Protein AF-A0A426XH61-F1 (afdb_monomer_lite)

Radius of gyration: 55.6 Å; chains: 1; bounding box: 122×70×150 Å

Secondary structure (DSSP, 8-state):
-HHHHHHHHHHHHHHHHHHHHHHHHHHHHHHHHHHHHHHHHHHHHHHHHHHHHHHHHHHHHHHHHHHHHHHHHHHHHHHHHHHHHHHHHHHHHHHHHHHHHTSHHHHHHHHHHHHHHHHHHHHHHHHHHHHH-TTPPPPP-TT-S---S-S-----------------PPP--------PPPP-----------------

Structure (mmCIF, N/CA/C/O backbone):
data_AF-A0A426XH61-F1
#
_entry.id   AF-A0A426XH61-F1
#
loop_
_atom_site.group_PDB
_atom_site.id
_atom_site.type_symbol
_atom_site.label_atom_id
_atom_site.label_alt_id
_atom_site.label_comp_id
_atom_site.label_asym_id
_atom_site.label_entity_id
_atom_site.label_seq_id
_atom_site.pdbx_PDB_ins_code
_atom_site.Cartn_x
_atom_site.Cartn_y
_atom_site.Cartn_z
_atom_site.occupancy
_atom_site.B_iso_or_equiv
_atom_site.auth_seq_id
_atom_site.auth_comp_id
_atom_site.auth_asym_id
_atom_site.auth_atom_id
_atom_site.pdbx_PDB_model_num
ATOM 1 N N . MET A 1 1 ? 52.105 7.723 -87.504 1.00 66.00 1 MET A N 1
ATOM 2 C CA . MET A 1 1 ? 52.045 8.587 -86.305 1.00 66.00 1 MET A CA 1
ATOM 3 C C . MET A 1 1 ? 50.663 8.602 -85.639 1.00 66.00 1 MET A C 1
ATOM 5 O O . MET A 1 1 ? 50.614 8.357 -84.447 1.00 66.00 1 MET A O 1
ATOM 9 N N . ALA A 1 2 ? 49.542 8.708 -86.371 1.00 76.88 2 ALA A N 1
ATOM 10 C CA . ALA A 1 2 ? 48.184 8.812 -85.792 1.00 76.88 2 ALA A CA 1
ATOM 11 C C . ALA A 1 2 ? 47.703 7.678 -84.841 1.00 76.88 2 ALA A C 1
ATOM 13 O O . ALA A 1 2 ? 46.873 7.922 -83.967 1.00 76.88 2 ALA A O 1
ATOM 14 N N . LEU A 1 3 ? 48.190 6.436 -84.983 1.00 84.94 3 LEU A N 1
ATOM 15 C CA . LEU A 1 3 ? 47.805 5.321 -84.096 1.00 84.94 3 LEU A CA 1
ATOM 16 C C . LEU A 1 3 ? 48.394 5.471 -82.681 1.00 84.94 3 LEU A C 1
ATOM 18 O O . LEU A 1 3 ? 47.732 5.138 -81.701 1.00 84.94 3 LEU A O 1
ATOM 22 N N . ILE A 1 4 ? 49.618 5.997 -82.582 1.00 83.19 4 ILE A N 1
ATOM 23 C CA . ILE A 1 4 ? 50.353 6.153 -81.318 1.00 83.19 4 ILE A CA 1
ATOM 24 C C . ILE A 1 4 ? 49.696 7.239 -80.459 1.00 83.19 4 ILE A C 1
ATOM 26 O O . ILE A 1 4 ? 49.462 7.013 -79.275 1.00 83.19 4 ILE A O 1
ATOM 30 N N . ASP A 1 5 ? 49.294 8.361 -81.063 1.00 85.62 5 ASP A N 1
ATOM 31 C CA . ASP A 1 5 ? 48.600 9.448 -80.359 1.00 85.62 5 ASP A CA 1
ATOM 32 C C . ASP A 1 5 ? 47.239 9.002 -79.802 1.00 85.62 5 ASP A C 1
ATOM 34 O O . ASP A 1 5 ? 46.871 9.354 -78.681 1.00 85.62 5 ASP A O 1
ATOM 38 N N . ARG A 1 6 ? 46.506 8.157 -80.544 1.00 84.81 6 ARG A N 1
ATOM 39 C CA . ARG A 1 6 ? 45.232 7.575 -80.092 1.00 84.81 6 ARG A CA 1
ATOM 40 C C . ARG A 1 6 ? 45.425 6.630 -78.906 1.00 84.81 6 ARG A C 1
ATOM 42 O O . ARG A 1 6 ? 44.648 6.689 -77.955 1.00 84.81 6 ARG A O 1
ATOM 49 N N . VAL A 1 7 ? 46.453 5.781 -78.946 1.00 90.25 7 VAL A N 1
ATOM 50 C CA . VAL A 1 7 ? 46.804 4.896 -77.823 1.00 90.25 7 VAL A CA 1
ATOM 51 C C . VAL A 1 7 ? 47.215 5.723 -76.605 1.00 90.25 7 VAL A C 1
ATOM 53 O O . VAL A 1 7 ? 46.715 5.480 -75.510 1.00 90.25 7 VAL A O 1
ATOM 56 N N . HIS A 1 8 ? 48.045 6.752 -76.791 1.00 90.12 8 HIS A N 1
ATOM 57 C CA . HIS A 1 8 ? 48.466 7.637 -75.706 1.00 90.12 8 HIS A CA 1
ATOM 58 C C . HIS A 1 8 ? 47.281 8.407 -75.093 1.00 90.12 8 HIS A C 1
ATOM 60 O O . HIS A 1 8 ? 47.183 8.532 -73.873 1.00 90.12 8 HIS A O 1
ATOM 66 N N . GLY A 1 9 ? 46.327 8.857 -75.914 1.00 91.81 9 GLY A N 1
ATOM 67 C CA . GLY A 1 9 ? 45.081 9.472 -75.452 1.00 91.81 9 GLY A CA 1
ATOM 68 C C . GLY A 1 9 ? 44.222 8.531 -74.601 1.00 91.81 9 GLY A C 1
ATOM 69 O O . GLY A 1 9 ? 43.752 8.929 -73.537 1.00 91.81 9 GLY A O 1
ATOM 70 N N . ILE A 1 10 ? 44.071 7.269 -75.018 1.00 93.00 10 ILE A N 1
ATOM 71 C CA . ILE A 1 10 ? 43.338 6.246 -74.254 1.00 93.00 10 ILE A CA 1
ATOM 72 C C . ILE A 1 10 ? 44.028 5.968 -72.914 1.00 93.00 10 ILE A C 1
ATOM 74 O O . ILE A 1 10 ? 43.360 5.960 -71.886 1.00 93.00 10 ILE A O 1
ATOM 78 N N . VAL A 1 11 ? 45.356 5.817 -72.896 1.00 92.81 11 VAL A N 1
ATOM 79 C CA . VAL A 1 11 ? 46.125 5.596 -71.656 1.00 92.81 11 VAL A CA 1
ATOM 80 C C . VAL A 1 11 ? 45.945 6.756 -70.670 1.00 92.81 11 VAL A C 1
ATOM 82 O O . VAL A 1 11 ? 45.766 6.520 -69.477 1.00 92.81 11 VAL A O 1
ATOM 85 N N . ARG A 1 12 ? 45.906 8.010 -71.147 1.00 93.94 12 ARG A N 1
ATOM 86 C CA . ARG A 1 12 ? 45.622 9.178 -70.291 1.00 93.94 12 ARG A CA 1
ATOM 87 C C . ARG A 1 12 ? 44.214 9.147 -69.699 1.00 93.94 12 ARG A C 1
ATOM 89 O O . ARG A 1 12 ? 44.042 9.511 -68.539 1.00 93.94 12 ARG A O 1
ATOM 96 N N . ILE A 1 13 ? 43.219 8.725 -70.478 1.00 94.31 13 ILE A N 1
ATOM 97 C CA . ILE A 1 13 ? 41.833 8.594 -70.007 1.00 94.31 13 ILE A CA 1
ATOM 98 C C . ILE A 1 13 ? 41.731 7.479 -68.963 1.00 94.31 13 ILE A C 1
ATOM 100 O O . ILE A 1 13 ? 41.141 7.706 -67.911 1.00 94.31 13 ILE A O 1
ATOM 104 N N . ILE A 1 14 ? 42.349 6.322 -69.216 1.00 94.50 14 ILE A N 1
ATOM 105 C CA . ILE A 1 14 ? 42.378 5.190 -68.280 1.00 94.50 14 ILE A CA 1
ATOM 106 C C . ILE A 1 14 ? 43.015 5.619 -66.956 1.00 94.50 14 ILE A C 1
ATOM 108 O O . ILE A 1 14 ? 42.373 5.502 -65.919 1.00 94.50 14 ILE A O 1
ATOM 112 N N . GLY A 1 15 ? 44.198 6.240 -66.987 1.00 94.75 15 GLY A N 1
ATOM 113 C CA . GLY A 1 15 ? 44.846 6.726 -65.764 1.00 94.75 15 GLY A CA 1
ATOM 114 C C . GLY A 1 15 ? 44.015 7.778 -65.016 1.00 94.75 15 GLY A C 1
ATOM 115 O O . GLY A 1 15 ? 43.952 7.774 -63.789 1.00 94.75 15 GLY A O 1
ATOM 116 N N . ALA A 1 16 ? 43.314 8.662 -65.735 1.00 94.12 16 ALA A N 1
ATOM 117 C CA . ALA A 1 16 ? 42.399 9.621 -65.115 1.00 94.12 16 ALA A CA 1
ATOM 118 C C . ALA A 1 16 ? 41.171 8.947 -64.474 1.00 94.12 16 ALA A C 1
ATOM 120 O O . ALA A 1 16 ? 40.655 9.449 -63.474 1.00 94.12 16 ALA A O 1
ATOM 121 N N . MET A 1 17 ? 40.691 7.835 -65.037 1.00 96.00 17 MET A N 1
ATOM 122 C CA . MET A 1 17 ? 39.601 7.038 -64.472 1.00 96.00 17 MET A CA 1
ATOM 123 C C . MET A 1 17 ? 40.055 6.229 -63.255 1.00 96.00 17 MET A C 1
ATOM 125 O O . MET A 1 17 ? 39.339 6.225 -62.256 1.00 96.00 17 MET A O 1
ATOM 129 N N . ASP A 1 18 ? 41.243 5.626 -63.297 1.00 95.06 18 ASP A N 1
ATOM 130 C CA . ASP A 1 18 ? 41.812 4.867 -62.177 1.00 95.06 18 ASP A CA 1
ATOM 131 C C . ASP A 1 18 ? 42.010 5.762 -60.948 1.00 95.06 18 ASP A C 1
ATOM 133 O O . ASP A 1 18 ? 41.530 5.439 -59.862 1.00 95.06 18 ASP A O 1
ATOM 137 N N . ASN A 1 19 ? 42.564 6.966 -61.135 1.00 94.75 19 ASN A N 1
ATOM 138 C CA . ASN A 1 19 ? 42.712 7.951 -60.059 1.00 94.75 19 ASN A CA 1
ATOM 139 C C . ASN A 1 19 ? 41.365 8.343 -59.420 1.00 94.75 19 ASN A C 1
ATOM 141 O O . ASN A 1 19 ? 41.274 8.524 -58.205 1.00 94.75 19 ASN A O 1
ATOM 145 N N . LYS A 1 20 ? 40.298 8.472 -60.224 1.00 96.38 20 LYS A N 1
ATOM 146 C CA . LYS A 1 20 ? 38.943 8.746 -59.711 1.00 96.38 20 LYS A CA 1
ATOM 147 C C . LYS A 1 20 ? 38.371 7.548 -58.959 1.00 96.38 20 LYS A C 1
ATOM 149 O O . LYS A 1 20 ? 37.740 7.732 -57.922 1.00 96.38 20 LYS A O 1
ATOM 154 N N . ALA A 1 21 ? 38.586 6.336 -59.468 1.00 95.69 21 ALA A N 1
ATOM 155 C CA . ALA A 1 21 ? 38.132 5.111 -58.823 1.00 95.69 21 ALA A CA 1
ATOM 156 C C . ALA A 1 21 ? 38.812 4.909 -57.459 1.00 95.69 21 ALA A C 1
ATOM 158 O O . ALA A 1 21 ? 38.150 4.516 -56.498 1.00 95.69 21 ALA A O 1
ATOM 159 N N . ASP A 1 22 ? 40.097 5.242 -57.348 1.00 96.44 22 ASP A N 1
ATOM 160 C CA . ASP A 1 22 ? 40.829 5.200 -56.081 1.00 96.44 22 ASP A CA 1
ATOM 161 C C . ASP A 1 22 ? 40.373 6.291 -55.106 1.00 96.44 22 ASP A C 1
ATOM 163 O O . ASP A 1 22 ? 40.209 6.018 -53.915 1.00 96.44 22 ASP A O 1
ATOM 167 N N . GLY A 1 23 ? 40.060 7.491 -55.608 1.00 96.81 23 GLY A N 1
ATOM 168 C CA . GLY A 1 23 ? 39.430 8.552 -54.818 1.00 96.81 23 GLY A CA 1
ATOM 169 C C . GLY A 1 23 ? 38.090 8.122 -54.208 1.00 96.81 23 GLY A C 1
ATOM 170 O O . GLY A 1 23 ? 37.906 8.221 -52.997 1.00 96.81 23 GLY A O 1
ATOM 171 N N . LEU A 1 24 ? 37.191 7.556 -55.022 1.00 96.81 24 LEU A N 1
ATOM 172 C CA . LEU A 1 24 ? 35.892 7.050 -54.559 1.00 96.81 24 LEU A CA 1
ATOM 173 C C . LEU A 1 24 ? 36.040 5.905 -53.551 1.00 96.81 24 LEU A C 1
ATOM 175 O O . LEU A 1 24 ? 35.309 5.847 -52.566 1.00 96.81 24 LEU A O 1
ATOM 179 N N . ARG A 1 25 ? 36.999 4.993 -53.760 1.00 96.31 25 ARG A N 1
ATOM 180 C CA . ARG A 1 25 ? 37.288 3.916 -52.798 1.00 96.31 25 ARG A CA 1
ATOM 181 C C . ARG A 1 25 ? 37.705 4.468 -51.437 1.00 96.31 25 ARG A C 1
ATOM 183 O O . ARG A 1 25 ? 37.250 3.947 -50.418 1.00 96.31 25 ARG A O 1
ATOM 190 N N . LYS A 1 26 ? 38.533 5.516 -51.418 1.00 96.44 26 LYS A N 1
ATOM 191 C CA . LYS A 1 26 ? 38.960 6.178 -50.181 1.00 96.44 26 LYS A CA 1
ATOM 192 C C . LYS A 1 26 ? 37.786 6.856 -49.469 1.00 96.44 26 LYS A C 1
ATOM 194 O O . LYS A 1 26 ? 37.613 6.647 -48.273 1.00 96.44 26 LYS A O 1
ATOM 199 N N . GLU A 1 27 ? 36.946 7.582 -50.203 1.00 95.62 27 GLU A N 1
ATOM 200 C CA . GLU A 1 27 ? 35.762 8.253 -49.650 1.00 95.62 27 GLU A CA 1
ATOM 201 C C . GLU A 1 27 ? 34.746 7.248 -49.082 1.00 95.62 27 GLU A C 1
ATOM 203 O O . GLU A 1 27 ? 34.243 7.425 -47.976 1.00 95.62 27 GLU A O 1
ATOM 208 N N . ILE A 1 28 ? 34.515 6.123 -49.769 1.00 94.75 28 ILE A N 1
ATOM 209 C CA . ILE A 1 28 ? 33.664 5.034 -49.263 1.00 94.75 28 ILE A CA 1
ATOM 210 C C . ILE A 1 28 ? 34.219 4.454 -47.953 1.00 94.75 28 ILE A C 1
ATOM 212 O O . ILE A 1 28 ? 33.446 4.159 -47.040 1.00 94.75 28 ILE A O 1
ATOM 216 N N . GLN A 1 29 ? 35.538 4.268 -47.839 1.00 95.25 29 GLN A N 1
ATOM 217 C CA . GLN A 1 29 ? 36.158 3.770 -46.606 1.00 95.25 29 GLN A CA 1
ATOM 218 C C . GLN A 1 29 ? 36.037 4.774 -45.455 1.00 95.25 29 GLN A C 1
ATOM 220 O O . GLN A 1 29 ? 35.715 4.372 -44.337 1.00 95.25 29 GLN A O 1
ATOM 225 N N . GLU A 1 30 ? 36.246 6.060 -45.730 1.00 93.38 30 GLU A N 1
ATOM 226 C CA . GLU A 1 30 ? 36.116 7.134 -44.744 1.00 93.38 30 GLU A CA 1
ATOM 227 C C . GLU A 1 30 ? 34.672 7.274 -44.250 1.00 93.38 30 GLU A C 1
ATOM 229 O O . GLU A 1 30 ? 34.429 7.265 -43.042 1.00 93.38 30 GLU A O 1
ATOM 234 N N . LEU A 1 31 ? 33.695 7.279 -45.163 1.00 93.25 31 LEU A N 1
ATOM 235 C CA . LEU A 1 31 ? 32.273 7.279 -44.818 1.00 93.25 31 LEU A CA 1
ATOM 236 C C . LEU A 1 31 ? 31.889 6.034 -44.013 1.00 93.25 31 LEU A C 1
ATOM 238 O O . LEU A 1 31 ? 31.170 6.140 -43.022 1.00 93.25 31 LEU A O 1
ATOM 242 N N . LYS A 1 32 ? 32.395 4.851 -44.382 1.00 91.75 32 LYS A N 1
ATOM 243 C CA . LYS A 1 32 ? 32.138 3.606 -43.643 1.00 91.75 32 LYS A CA 1
ATOM 244 C C . LYS A 1 32 ? 32.706 3.652 -42.222 1.00 91.75 32 LYS A C 1
ATOM 246 O O . LYS A 1 32 ? 32.034 3.203 -41.294 1.00 91.75 32 LYS A O 1
ATOM 251 N N . ALA A 1 33 ? 33.908 4.199 -42.043 1.00 93.00 33 ALA A N 1
ATOM 252 C CA . ALA A 1 33 ? 34.510 4.387 -40.725 1.00 93.00 33 ALA A CA 1
ATOM 253 C C . ALA A 1 33 ? 33.739 5.427 -39.891 1.00 93.00 33 ALA A C 1
ATOM 255 O O . ALA A 1 33 ? 33.437 5.172 -38.726 1.00 93.00 33 ALA A O 1
ATOM 256 N N . SER A 1 34 ? 33.349 6.552 -40.500 1.00 91.81 34 SER A N 1
ATOM 257 C CA . SER A 1 34 ? 32.570 7.618 -39.858 1.00 91.81 34 SER A CA 1
ATOM 258 C C . SER A 1 34 ? 31.188 7.137 -39.401 1.00 91.81 34 SER A C 1
ATOM 260 O O . SER A 1 34 ? 30.826 7.300 -38.236 1.00 91.81 34 SER A O 1
ATOM 262 N N . VAL A 1 35 ? 30.435 6.466 -40.281 1.00 92.00 35 VAL A N 1
ATOM 263 C CA . VAL A 1 35 ? 29.119 5.894 -39.954 1.00 92.00 35 VAL A CA 1
ATOM 264 C C . VAL A 1 35 ? 29.241 4.828 -38.866 1.00 92.00 35 VAL A C 1
ATOM 266 O O . VAL A 1 35 ? 28.428 4.811 -37.943 1.00 92.00 35 VAL A O 1
ATOM 269 N N . GLY A 1 36 ? 30.269 3.974 -38.934 1.00 89.50 36 GLY A N 1
ATOM 270 C CA . GLY A 1 36 ? 30.546 2.973 -37.902 1.00 89.50 36 GLY A CA 1
ATOM 271 C C . GLY A 1 36 ? 30.806 3.602 -36.532 1.00 89.50 36 GLY A C 1
ATOM 272 O O . GLY A 1 36 ? 30.171 3.216 -35.555 1.00 89.50 36 GLY A O 1
ATOM 273 N N . SER A 1 37 ? 31.675 4.614 -36.465 1.00 91.44 37 SER A N 1
ATOM 274 C CA . SER A 1 37 ?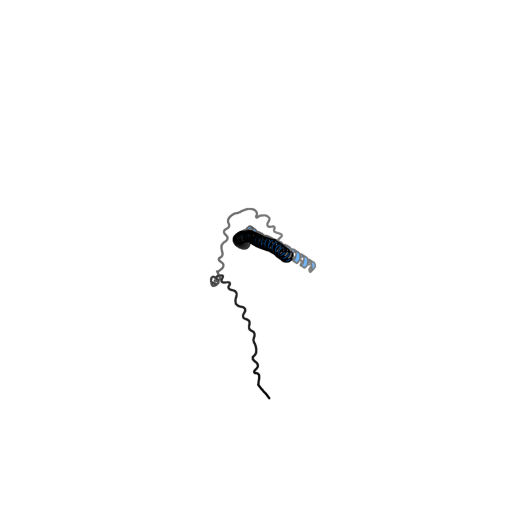 31.989 5.320 -35.216 1.00 91.44 37 SER A CA 1
ATOM 275 C C . SER A 1 37 ? 30.773 6.047 -34.634 1.00 91.44 37 SER A C 1
ATOM 277 O O . SER A 1 37 ? 30.548 5.990 -33.429 1.00 91.44 37 SER A O 1
ATOM 279 N N . ASN A 1 38 ? 29.961 6.693 -35.476 1.00 93.19 38 ASN A N 1
ATOM 280 C CA . ASN A 1 38 ? 28.755 7.395 -35.031 1.00 93.19 38 ASN A CA 1
ATOM 281 C C . ASN A 1 38 ? 27.690 6.426 -34.498 1.00 93.19 38 ASN A C 1
ATOM 283 O O . ASN A 1 38 ? 27.043 6.711 -33.491 1.00 93.19 38 ASN A O 1
ATOM 287 N N . ALA A 1 39 ? 27.517 5.270 -35.148 1.00 93.44 39 ALA A N 1
ATOM 288 C CA . ALA A 1 39 ? 26.588 4.242 -34.688 1.00 93.44 39 ALA A CA 1
ATOM 289 C C . ALA A 1 39 ? 27.016 3.644 -33.336 1.00 93.44 39 ALA A C 1
ATOM 291 O O . ALA A 1 39 ? 26.165 3.435 -32.472 1.00 93.44 39 ALA A O 1
ATOM 292 N N . VAL A 1 40 ? 28.320 3.414 -33.137 1.00 94.38 40 VAL A N 1
ATOM 293 C CA . VAL A 1 40 ? 28.871 2.928 -31.860 1.00 94.38 40 VAL A CA 1
ATOM 294 C C . VAL A 1 40 ? 28.689 3.967 -30.755 1.00 94.38 40 VAL A C 1
ATOM 296 O O . VAL A 1 40 ? 28.135 3.631 -29.714 1.00 94.38 40 VAL A O 1
ATOM 299 N N . ALA A 1 41 ? 29.036 5.234 -30.999 1.00 95.19 41 ALA A N 1
ATOM 300 C CA . ALA A 1 41 ? 28.871 6.299 -30.008 1.00 95.19 41 ALA A CA 1
ATOM 301 C C . ALA A 1 41 ? 27.401 6.482 -29.584 1.00 95.19 41 ALA A C 1
ATOM 303 O O . ALA A 1 41 ? 27.101 6.607 -28.398 1.00 95.19 41 ALA A O 1
ATOM 304 N N . ALA A 1 42 ? 26.461 6.430 -30.536 1.00 95.62 42 ALA A N 1
ATOM 305 C CA . ALA A 1 42 ? 25.032 6.502 -30.229 1.00 95.62 42 ALA A CA 1
ATOM 306 C C . ALA A 1 42 ? 24.543 5.287 -29.417 1.00 95.62 42 ALA A C 1
ATOM 308 O O . ALA A 1 42 ? 23.680 5.430 -28.549 1.00 95.62 42 ALA A O 1
ATOM 309 N N . ALA A 1 43 ? 25.079 4.093 -29.687 1.00 95.88 43 ALA A N 1
ATOM 310 C CA . ALA A 1 43 ? 24.757 2.889 -28.927 1.00 95.88 43 ALA A CA 1
ATOM 311 C C . ALA A 1 43 ? 25.327 2.940 -27.501 1.00 95.88 43 ALA A C 1
ATOM 313 O O . ALA A 1 43 ? 24.610 2.615 -26.558 1.00 95.88 43 ALA A O 1
ATOM 314 N N . GLU A 1 44 ? 26.569 3.395 -27.330 1.00 96.88 44 GLU A N 1
ATOM 315 C CA . GLU A 1 44 ? 27.207 3.579 -26.020 1.00 96.88 44 GLU A CA 1
ATOM 316 C C . GLU A 1 44 ? 26.482 4.627 -25.172 1.00 96.88 44 GLU A C 1
ATOM 318 O O . GLU A 1 44 ? 26.230 4.396 -23.986 1.00 96.88 44 GL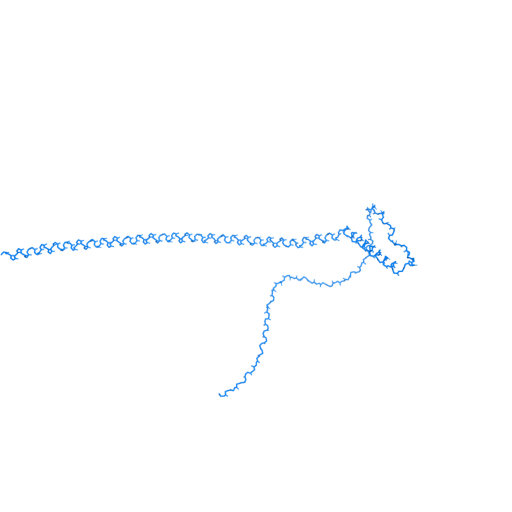U A O 1
ATOM 323 N N . GLN A 1 45 ? 26.073 5.745 -25.780 1.00 97.62 45 GLN A N 1
ATOM 324 C CA . GLN A 1 45 ? 25.274 6.757 -25.095 1.00 97.62 45 GLN A CA 1
ATOM 325 C C . GLN A 1 45 ? 23.946 6.165 -24.606 1.00 97.62 45 GLN A C 1
ATOM 327 O O . GLN A 1 45 ? 23.622 6.281 -23.426 1.00 97.62 45 GLN A O 1
ATOM 332 N N . ARG A 1 46 ? 23.205 5.466 -25.477 1.00 97.38 46 ARG A N 1
ATOM 333 C CA . ARG A 1 46 ? 21.936 4.826 -25.092 1.00 97.38 46 ARG A CA 1
ATOM 334 C C . ARG A 1 46 ? 22.115 3.745 -24.032 1.00 97.38 46 ARG A C 1
ATOM 336 O O . ARG A 1 46 ? 21.263 3.612 -23.160 1.00 97.38 46 ARG A O 1
ATOM 343 N N . ALA A 1 47 ? 23.201 2.975 -24.094 1.00 98.06 47 ALA A N 1
ATOM 344 C CA . ALA A 1 47 ? 23.524 1.987 -23.071 1.00 98.06 47 ALA A CA 1
ATOM 345 C C . ALA A 1 47 ? 23.791 2.658 -21.715 1.00 98.06 47 ALA A C 1
ATOM 347 O O . ALA A 1 47 ? 23.305 2.179 -20.695 1.00 98.06 47 ALA A O 1
ATOM 348 N N . SER A 1 48 ? 24.488 3.797 -21.713 1.00 97.75 48 SER A N 1
ATOM 349 C CA . SER A 1 48 ? 24.755 4.581 -20.502 1.00 97.75 48 SER A CA 1
ATOM 350 C C . SER A 1 48 ? 23.474 5.186 -19.916 1.00 97.75 48 SER A C 1
ATOM 352 O O . SER A 1 48 ? 23.248 5.106 -18.710 1.00 97.75 48 SER A O 1
ATOM 354 N N . GLU A 1 49 ? 22.597 5.735 -20.761 1.00 98.19 49 GLU A N 1
ATOM 355 C CA . GLU A 1 49 ? 21.284 6.256 -20.355 1.00 98.19 49 GLU A CA 1
ATOM 356 C C . GLU A 1 49 ? 20.396 5.146 -19.768 1.00 98.19 49 GLU A C 1
ATOM 358 O O . GLU A 1 49 ? 19.828 5.305 -18.687 1.00 98.19 49 GLU A O 1
ATOM 363 N N . ALA A 1 50 ? 20.322 3.991 -20.436 1.00 98.00 50 ALA A N 1
ATOM 364 C CA . ALA A 1 50 ? 19.584 2.831 -19.943 1.00 98.00 50 ALA A CA 1
ATOM 365 C C . ALA A 1 50 ? 20.143 2.314 -18.611 1.00 98.00 50 ALA A C 1
ATOM 367 O O . ALA A 1 50 ? 19.367 2.014 -17.704 1.00 98.00 50 ALA A O 1
ATOM 368 N N . GLN A 1 51 ? 21.468 2.250 -18.463 1.00 98.38 51 GLN A N 1
ATOM 369 C CA . GLN A 1 51 ? 22.102 1.828 -17.216 1.00 98.38 51 GLN A CA 1
ATOM 370 C C . GLN A 1 51 ? 21.770 2.790 -16.069 1.00 98.38 51 GLN A C 1
ATOM 372 O O . GLN A 1 51 ? 21.375 2.347 -14.993 1.00 98.38 51 GLN A O 1
ATOM 377 N N . SER A 1 52 ? 21.827 4.101 -16.322 1.00 98.25 52 SER A N 1
ATOM 378 C CA . SER A 1 52 ? 21.447 5.111 -15.331 1.00 98.25 52 SER A CA 1
ATOM 379 C C . SER A 1 52 ? 19.990 4.973 -14.883 1.00 98.25 52 SER A C 1
ATOM 381 O O . SER A 1 52 ? 19.697 5.175 -13.706 1.00 98.25 52 SER A O 1
ATOM 383 N N . LEU A 1 53 ? 19.069 4.640 -15.794 1.00 98.44 53 LEU A N 1
ATOM 384 C CA . LEU A 1 53 ? 17.663 4.410 -15.450 1.00 98.44 53 LEU A CA 1
ATOM 385 C C . LEU A 1 53 ? 17.479 3.148 -14.603 1.00 98.44 53 LEU A C 1
ATOM 387 O O . LEU A 1 53 ? 16.697 3.158 -13.654 1.00 98.44 53 LEU A O 1
ATOM 391 N N . VAL A 1 54 ? 18.201 2.071 -14.920 1.00 98.44 54 VAL A N 1
ATOM 392 C CA . VAL A 1 54 ? 18.175 0.833 -14.129 1.00 98.44 54 VAL A CA 1
ATOM 393 C C . VAL A 1 54 ? 18.657 1.094 -12.704 1.00 98.44 54 VAL A C 1
ATOM 395 O O . VAL A 1 54 ? 17.998 0.672 -11.754 1.00 98.44 54 VAL A O 1
ATOM 398 N N . ASP A 1 55 ? 19.762 1.821 -1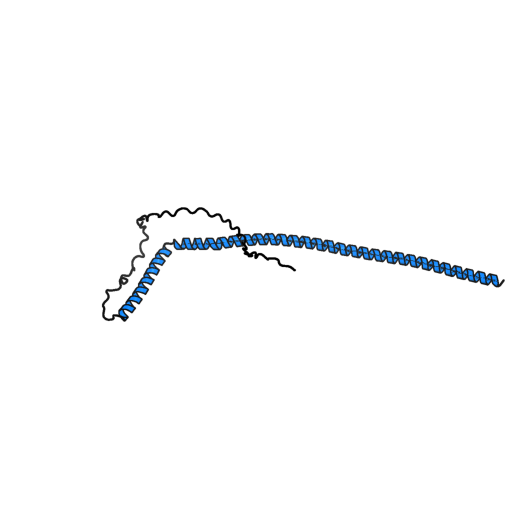2.548 1.00 98.12 55 ASP A N 1
ATOM 399 C CA . ASP A 1 55 ? 20.309 2.150 -11.232 1.00 98.12 55 ASP A CA 1
ATOM 400 C C . ASP A 1 55 ? 19.351 3.051 -10.438 1.00 98.12 55 ASP A C 1
ATOM 402 O O . ASP A 1 55 ? 19.117 2.808 -9.253 1.00 98.12 55 ASP A O 1
ATOM 406 N N . HIS A 1 56 ? 18.723 4.029 -11.100 1.00 98.25 56 HIS A N 1
ATOM 407 C CA . HIS A 1 56 ? 17.688 4.870 -10.496 1.00 98.25 56 HIS A CA 1
ATOM 408 C C . HIS A 1 56 ? 16.507 4.039 -9.973 1.00 98.25 56 HIS A C 1
ATOM 410 O O . HIS A 1 56 ? 16.164 4.120 -8.793 1.00 98.25 56 HIS A O 1
ATOM 416 N N . TYR A 1 57 ? 15.909 3.195 -10.821 1.00 98.00 57 TYR A N 1
ATOM 417 C CA . TYR A 1 57 ? 14.765 2.372 -10.417 1.00 98.00 57 TYR A CA 1
ATOM 418 C C . TYR A 1 57 ? 15.118 1.346 -9.344 1.00 98.00 57 TYR A C 1
ATOM 420 O O . TYR A 1 57 ? 14.281 1.023 -8.502 1.00 98.00 57 TYR A O 1
ATOM 428 N N . LYS A 1 58 ? 16.354 0.843 -9.333 1.00 98.38 58 LYS A N 1
ATOM 429 C CA . LYS A 1 58 ? 16.830 -0.042 -8.271 1.00 98.38 58 LYS A CA 1
ATOM 430 C C . LYS A 1 58 ? 16.814 0.661 -6.911 1.00 98.38 58 LYS A C 1
ATOM 432 O O . LYS A 1 58 ? 16.321 0.083 -5.945 1.00 98.38 58 LYS A O 1
ATOM 437 N N . ILE A 1 59 ? 17.301 1.901 -6.843 1.00 98.38 59 ILE A N 1
ATOM 438 C CA . ILE A 1 59 ? 17.284 2.703 -5.610 1.00 98.38 59 ILE A CA 1
ATOM 439 C C . ILE A 1 59 ? 15.842 2.964 -5.161 1.00 98.38 59 ILE A C 1
ATOM 441 O O . ILE A 1 59 ? 15.516 2.757 -3.993 1.00 98.38 59 ILE A O 1
ATOM 445 N N . GLU A 1 60 ? 14.967 3.353 -6.089 1.00 98.25 60 GLU A N 1
ATOM 446 C CA . GLU A 1 60 ? 13.554 3.625 -5.800 1.00 98.25 60 GLU A CA 1
ATOM 447 C C . GLU A 1 60 ? 12.824 2.376 -5.271 1.00 98.25 60 GLU A C 1
ATOM 449 O O . GLU A 1 60 ? 12.062 2.446 -4.306 1.00 98.25 60 GLU A O 1
ATOM 454 N N . MET A 1 61 ? 13.109 1.201 -5.841 1.00 98.06 61 MET A N 1
ATOM 455 C CA . MET A 1 61 ? 12.581 -0.082 -5.365 1.00 98.06 61 MET A CA 1
ATOM 456 C C . MET A 1 61 ? 13.065 -0.429 -3.951 1.00 98.06 61 MET A C 1
ATOM 458 O O . MET A 1 61 ? 12.272 -0.894 -3.126 1.00 98.06 61 MET A O 1
ATOM 462 N N . GLU A 1 62 ? 14.346 -0.206 -3.651 1.00 98.12 62 GLU A N 1
ATOM 463 C CA . GLU A 1 62 ? 14.898 -0.422 -2.309 1.00 98.12 62 GLU A CA 1
ATOM 464 C C . GLU A 1 62 ? 14.263 0.530 -1.283 1.00 98.12 62 GLU A C 1
ATOM 466 O O . GLU A 1 62 ? 13.911 0.104 -0.181 1.00 98.12 62 GLU A O 1
ATOM 471 N N . GLU A 1 63 ? 14.050 1.799 -1.637 1.00 98.25 63 GLU A N 1
ATOM 472 C CA . GLU A 1 63 ? 13.384 2.768 -0.764 1.00 98.25 63 GLU A CA 1
ATOM 473 C C . GLU A 1 63 ? 11.912 2.413 -0.523 1.00 98.25 63 GLU A C 1
ATOM 475 O O . GLU A 1 63 ? 11.471 2.371 0.627 1.00 98.25 63 GLU A O 1
ATOM 480 N N . ALA A 1 64 ? 11.166 2.076 -1.577 1.00 97.94 64 ALA A N 1
ATOM 481 C CA . ALA A 1 64 ? 9.779 1.635 -1.459 1.00 97.94 64 ALA A CA 1
ATOM 482 C C . ALA A 1 64 ? 9.649 0.380 -0.579 1.00 97.94 64 ALA A C 1
ATOM 484 O O . ALA A 1 64 ? 8.686 0.238 0.178 1.00 97.94 64 ALA A O 1
ATOM 485 N N . THR A 1 65 ? 10.633 -0.521 -0.638 1.00 98.25 65 THR A N 1
ATOM 486 C CA . THR A 1 65 ? 10.689 -1.708 0.227 1.00 98.25 65 THR A CA 1
ATOM 487 C C . THR A 1 65 ? 10.896 -1.315 1.689 1.00 98.25 65 THR A C 1
ATOM 489 O O . THR A 1 65 ? 10.118 -1.737 2.544 1.00 98.25 65 THR A O 1
ATOM 492 N N . ARG A 1 66 ? 11.851 -0.421 1.981 1.00 98.00 66 ARG A N 1
ATOM 493 C CA . ARG A 1 66 ? 12.063 0.107 3.343 1.00 98.00 66 ARG A CA 1
ATOM 494 C C . ARG A 1 66 ? 10.821 0.808 3.895 1.00 98.00 66 ARG A C 1
ATOM 496 O O . ARG A 1 66 ? 10.495 0.660 5.071 1.00 98.00 66 ARG A O 1
ATOM 503 N N . GLN A 1 67 ? 10.109 1.564 3.059 1.00 97.94 67 GLN A N 1
ATOM 504 C CA . GLN A 1 67 ? 8.864 2.220 3.461 1.00 97.94 67 GLN A CA 1
ATOM 505 C C . GLN A 1 67 ? 7.774 1.201 3.819 1.00 97.94 67 GLN A C 1
ATOM 507 O O . GLN A 1 67 ? 7.085 1.383 4.821 1.00 97.94 67 GLN A O 1
ATOM 512 N N . ARG A 1 68 ? 7.642 0.109 3.051 1.00 97.88 68 ARG A N 1
ATOM 513 C CA . ARG A 1 68 ? 6.702 -0.981 3.364 1.00 97.88 68 ARG A CA 1
ATOM 514 C C . ARG A 1 68 ? 7.024 -1.653 4.695 1.00 97.88 68 ARG A C 1
ATOM 516 O O . ARG A 1 68 ? 6.126 -1.782 5.516 1.00 97.88 68 ARG A O 1
ATOM 523 N N . GLU A 1 69 ? 8.286 -2.003 4.933 1.00 98.12 69 GLU A N 1
ATOM 524 C CA . GLU A 1 69 ? 8.724 -2.595 6.207 1.00 98.12 69 GLU A CA 1
ATOM 525 C C . GLU A 1 69 ? 8.437 -1.656 7.390 1.00 98.12 69 GLU A C 1
ATOM 527 O O . GLU A 1 69 ? 7.936 -2.074 8.433 1.00 98.12 69 GLU A O 1
ATOM 532 N N . SER A 1 70 ? 8.688 -0.353 7.223 1.00 97.81 70 SER A N 1
ATOM 533 C CA . SER A 1 70 ? 8.365 0.637 8.252 1.00 97.81 70 SER A CA 1
ATOM 534 C C . SER A 1 70 ? 6.859 0.754 8.511 1.00 97.81 70 SER A C 1
ATOM 536 O O . SER A 1 70 ? 6.464 0.969 9.659 1.00 97.81 70 SER A O 1
ATOM 538 N N . LEU A 1 71 ? 6.023 0.664 7.472 1.00 98.19 71 LEU A N 1
ATOM 539 C CA . LEU A 1 71 ? 4.565 0.679 7.613 1.00 98.19 71 LEU A CA 1
ATOM 540 C C . LEU A 1 71 ? 4.066 -0.571 8.339 1.00 98.19 71 LEU A C 1
ATOM 542 O O . LEU A 1 71 ? 3.257 -0.435 9.249 1.00 98.19 71 LEU A O 1
ATOM 546 N N . GLU A 1 72 ? 4.596 -1.749 8.010 1.00 97.75 72 GLU A N 1
ATOM 547 C CA . GLU A 1 72 ? 4.240 -3.017 8.660 1.00 97.75 72 GLU A CA 1
ATOM 548 C C . GLU A 1 72 ? 4.549 -2.986 10.168 1.00 97.75 72 GLU A C 1
ATOM 550 O O . GLU A 1 72 ? 3.714 -3.358 10.991 1.00 97.75 72 GLU A O 1
ATOM 555 N N . ILE A 1 73 ? 5.701 -2.428 10.560 1.00 97.94 73 ILE A N 1
ATOM 556 C CA . ILE A 1 73 ? 6.051 -2.236 11.979 1.00 97.94 73 ILE A CA 1
ATOM 557 C C . ILE A 1 73 ? 5.065 -1.292 12.681 1.00 97.94 73 ILE A C 1
ATOM 559 O O . ILE A 1 73 ? 4.737 -1.486 13.854 1.00 97.94 73 ILE A O 1
ATOM 563 N N . MET A 1 74 ? 4.631 -0.222 12.012 1.00 97.56 74 MET A N 1
ATOM 564 C CA . MET A 1 74 ? 3.649 0.698 12.592 1.00 97.56 74 MET A CA 1
ATOM 565 C C . MET A 1 74 ? 2.265 0.059 12.687 1.00 97.56 74 MET A C 1
ATOM 567 O O . MET A 1 74 ? 1.586 0.265 13.690 1.00 97.56 74 MET A O 1
ATOM 571 N N . GLU A 1 75 ? 1.866 -0.732 11.695 1.00 97.62 75 GLU A N 1
ATOM 572 C CA . GLU A 1 75 ? 0.608 -1.474 11.701 1.00 97.62 75 GLU A CA 1
ATOM 573 C C . GLU A 1 75 ? 0.561 -2.478 12.859 1.00 97.62 75 GLU A C 1
ATOM 575 O O . GLU A 1 75 ? -0.402 -2.465 13.622 1.00 97.62 75 GLU A O 1
ATOM 580 N N . ASP A 1 76 ? 1.626 -3.253 13.086 1.00 97.62 76 ASP A N 1
ATOM 581 C CA . ASP A 1 76 ? 1.715 -4.174 14.228 1.00 97.62 76 ASP A CA 1
ATOM 582 C C . ASP A 1 76 ? 1.615 -3.439 15.578 1.00 97.62 76 ASP A C 1
ATOM 584 O O . ASP A 1 76 ? 0.858 -3.835 16.470 1.00 97.62 76 ASP A O 1
ATOM 588 N N . LYS A 1 77 ? 2.301 -2.294 15.716 1.00 97.56 77 LYS A N 1
ATOM 589 C CA . LYS A 1 77 ? 2.194 -1.445 16.916 1.00 97.56 77 LYS A CA 1
ATOM 590 C C . LYS A 1 77 ? 0.773 -0.931 17.136 1.00 97.56 77 LYS A C 1
ATOM 592 O O . LYS A 1 77 ? 0.314 -0.903 18.280 1.00 97.56 77 LYS A O 1
ATOM 597 N N . LEU A 1 78 ? 0.090 -0.515 16.069 1.00 97.19 78 LEU A N 1
ATOM 598 C CA . LEU A 1 78 ? -1.296 -0.058 16.140 1.00 97.19 78 LEU A CA 1
ATOM 599 C C . LEU A 1 78 ? -2.234 -1.206 16.516 1.00 97.19 78 LEU A C 1
ATOM 601 O O . LEU A 1 78 ? -3.032 -1.040 17.432 1.00 97.19 78 LEU A O 1
ATOM 605 N N . LEU A 1 79 ? -2.093 -2.377 15.892 1.00 97.06 79 LEU A N 1
ATOM 606 C CA . LEU A 1 79 ? -2.882 -3.569 16.212 1.00 97.06 79 LEU A CA 1
ATOM 607 C C . LEU A 1 79 ? -2.715 -3.986 17.678 1.00 97.06 79 LEU A C 1
ATOM 609 O O . LEU A 1 79 ? -3.703 -4.271 18.360 1.00 97.06 79 LEU A O 1
ATOM 613 N N . ASN A 1 80 ? -1.483 -3.972 18.191 1.00 96.06 80 ASN A N 1
ATOM 614 C CA . ASN A 1 80 ? -1.196 -4.266 19.594 1.00 96.06 80 ASN A CA 1
ATOM 615 C C . ASN A 1 80 ? -1.868 -3.247 20.530 1.00 96.06 80 ASN A C 1
ATOM 617 O O . ASN A 1 80 ? -2.546 -3.628 21.487 1.00 96.06 80 ASN A O 1
ATOM 621 N N . LEU A 1 81 ? -1.751 -1.950 20.223 1.00 96.38 81 LEU A N 1
ATOM 622 C CA . LEU A 1 81 ? -2.407 -0.894 20.992 1.00 96.38 81 LEU A CA 1
ATOM 623 C C . LEU A 1 81 ? -3.933 -1.068 21.003 1.00 96.38 81 LEU A C 1
ATOM 625 O O . LEU A 1 81 ? -4.531 -1.031 22.078 1.00 96.38 81 LEU A O 1
ATOM 629 N N . THR A 1 82 ? -4.550 -1.306 19.844 1.00 96.75 82 THR A N 1
ATOM 630 C CA . THR A 1 82 ? -6.000 -1.507 19.718 1.00 96.75 82 THR A CA 1
ATOM 631 C C . THR A 1 82 ? -6.472 -2.709 20.537 1.00 96.75 82 THR A C 1
ATOM 633 O O . THR A 1 82 ? -7.405 -2.576 21.329 1.00 96.75 82 THR A O 1
ATOM 636 N N . CYS A 1 83 ? -5.779 -3.848 20.452 1.00 92.50 83 CYS A N 1
ATOM 637 C CA . CYS A 1 83 ? -6.103 -5.041 21.239 1.00 92.50 83 CYS A CA 1
ATOM 638 C C . CYS A 1 83 ? -6.047 -4.772 22.755 1.00 92.50 83 CYS A C 1
ATOM 640 O O . CYS A 1 83 ? -6.952 -5.158 23.499 1.00 92.50 83 CYS A O 1
ATOM 642 N N . ASN A 1 84 ? -5.027 -4.040 23.218 1.00 92.69 84 ASN A N 1
ATOM 643 C CA . ASN A 1 84 ? -4.916 -3.657 24.626 1.00 92.69 84 ASN A CA 1
ATOM 644 C C . ASN A 1 84 ? -6.056 -2.722 25.056 1.00 92.69 84 ASN A C 1
ATOM 646 O O . ASN A 1 84 ? -6.599 -2.875 26.152 1.00 92.69 84 ASN A O 1
ATOM 650 N N . THR A 1 85 ? -6.445 -1.765 24.207 1.00 93.50 85 THR A N 1
ATOM 651 C CA . THR A 1 85 ? -7.570 -0.869 24.509 1.00 93.50 85 THR A CA 1
ATOM 652 C C . THR A 1 85 ? -8.898 -1.614 24.549 1.00 93.50 85 THR A C 1
ATOM 654 O O . THR A 1 85 ? -9.698 -1.361 25.446 1.00 93.50 85 THR A O 1
ATOM 657 N N . ASP A 1 86 ? -9.113 -2.584 23.660 1.00 92.19 86 ASP A N 1
ATOM 658 C CA . ASP A 1 86 ? -10.320 -3.411 23.651 1.00 92.19 86 ASP A CA 1
ATOM 659 C C . ASP A 1 86 ? -10.417 -4.278 24.910 1.00 92.19 86 ASP A C 1
ATOM 661 O O . ASP A 1 86 ? -11.482 -4.362 25.524 1.00 92.19 86 ASP A O 1
ATOM 665 N N . ALA A 1 87 ? -9.298 -4.853 25.362 1.00 91.69 87 ALA A N 1
ATOM 666 C CA . ALA A 1 87 ? -9.245 -5.584 26.626 1.00 91.69 87 ALA A CA 1
ATOM 667 C C . ALA A 1 87 ? -9.632 -4.686 27.818 1.00 91.69 87 ALA A C 1
ATOM 669 O O . ALA A 1 87 ? -10.489 -5.051 28.628 1.00 91.69 87 ALA A O 1
ATOM 670 N N . LEU A 1 88 ? -9.078 -3.469 27.888 1.00 92.88 88 LEU A N 1
ATOM 671 C CA . LEU A 1 88 ? -9.428 -2.492 28.925 1.00 92.88 88 LEU A CA 1
ATOM 672 C C . LEU A 1 88 ? -10.895 -2.045 28.838 1.00 92.88 88 LEU A C 1
ATOM 674 O O . LEU A 1 88 ? -11.554 -1.928 29.871 1.00 92.88 88 LEU A O 1
ATOM 678 N N . ASN A 1 89 ? -11.428 -1.849 27.631 1.00 91.81 89 ASN A N 1
ATOM 679 C CA . ASN A 1 89 ? -12.824 -1.475 27.394 1.00 91.81 89 ASN A CA 1
ATOM 680 C C . ASN A 1 89 ? -13.815 -2.564 27.823 1.00 91.81 89 ASN A C 1
ATOM 682 O O . ASN A 1 89 ? -14.974 -2.262 28.088 1.00 91.81 89 ASN A O 1
ATOM 686 N N . VAL A 1 90 ? -13.389 -3.824 27.915 1.00 92.75 90 VAL A N 1
ATOM 687 C CA . VAL A 1 90 ? -14.228 -4.921 28.410 1.00 92.75 90 VAL A CA 1
ATOM 688 C C . VAL A 1 90 ? -14.107 -5.068 29.924 1.00 92.75 90 VAL A C 1
ATOM 690 O O . VAL A 1 90 ? -15.118 -5.219 30.617 1.00 92.75 90 VAL A O 1
ATOM 693 N N . ASP A 1 91 ? -12.889 -5.027 30.456 1.00 93.06 91 ASP A N 1
ATOM 694 C CA . ASP A 1 91 ? -12.641 -5.333 31.864 1.00 93.06 91 ASP A CA 1
ATOM 695 C C . ASP A 1 91 ? -12.944 -4.152 32.792 1.00 93.06 91 ASP A C 1
ATOM 697 O O . ASP A 1 91 ? -13.484 -4.350 33.888 1.00 93.06 91 ASP A O 1
ATOM 701 N N . LEU A 1 92 ? -12.680 -2.917 32.354 1.00 94.50 92 LEU A N 1
ATOM 702 C CA . LEU A 1 92 ? -12.926 -1.725 33.162 1.00 94.50 92 LEU A CA 1
ATOM 703 C C . LEU A 1 92 ? -14.425 -1.513 33.433 1.00 94.50 92 LEU A C 1
ATOM 705 O O . LEU A 1 92 ? -14.777 -1.380 34.607 1.00 94.50 92 LEU A O 1
ATOM 709 N N . PRO A 1 93 ? -15.344 -1.559 32.445 1.00 94.44 93 PRO A N 1
ATOM 710 C CA . PRO A 1 93 ? -16.770 -1.404 32.726 1.00 94.44 93 PRO A CA 1
ATOM 711 C C . PRO A 1 93 ? -17.328 -2.540 33.578 1.00 94.44 93 PRO A C 1
ATOM 713 O O . PRO A 1 93 ? -18.136 -2.287 34.469 1.00 94.44 93 PRO A O 1
ATOM 716 N N . LYS A 1 94 ? -16.869 -3.784 33.374 1.00 95.56 94 LYS A N 1
ATOM 717 C CA . LYS A 1 94 ? -17.250 -4.912 34.241 1.00 95.56 94 LYS A CA 1
ATOM 718 C C . LYS A 1 94 ? -16.882 -4.636 35.696 1.00 95.56 94 LYS A C 1
ATOM 720 O O . LYS A 1 94 ? -17.709 -4.856 36.581 1.00 95.56 94 LYS A O 1
ATOM 725 N N . LYS A 1 95 ? -15.670 -4.129 35.937 1.00 95.62 95 LYS A N 1
ATOM 726 C CA . LYS A 1 95 ? -15.203 -3.750 37.273 1.00 95.62 95 LYS A CA 1
ATOM 727 C C . LYS A 1 95 ? -16.017 -2.590 37.848 1.00 95.62 95 LYS A C 1
ATOM 729 O O . LYS A 1 95 ? -16.536 -2.722 38.949 1.00 95.62 95 LYS A O 1
ATOM 734 N N . VAL A 1 96 ? -16.205 -1.509 37.088 1.00 96.75 96 VAL A N 1
ATOM 735 C CA . VAL A 1 96 ? -16.989 -0.333 37.510 1.00 96.75 96 VAL A CA 1
ATOM 736 C C . VAL A 1 96 ? -18.425 -0.720 37.872 1.00 96.75 96 VAL A C 1
ATOM 738 O O . VAL A 1 96 ? -18.926 -0.304 38.912 1.00 96.75 96 VAL A O 1
ATOM 741 N N . VAL A 1 97 ? -19.081 -1.567 37.073 1.00 96.44 97 VAL A N 1
ATOM 742 C CA . VAL A 1 97 ? -20.434 -2.065 37.367 1.00 96.44 97 VAL A CA 1
ATOM 743 C C . VAL A 1 97 ? -20.445 -2.942 38.619 1.00 96.44 97 VAL A C 1
ATOM 745 O O . VAL A 1 97 ? -21.362 -2.832 39.432 1.00 96.44 97 VAL A O 1
ATOM 748 N N . ALA A 1 98 ? -19.455 -3.819 38.791 1.00 96.75 98 ALA A N 1
ATOM 749 C CA . ALA A 1 98 ? -19.357 -4.660 39.980 1.00 96.75 98 ALA A CA 1
ATOM 750 C C . ALA A 1 98 ? -19.133 -3.832 41.253 1.00 96.75 98 ALA A C 1
ATOM 752 O O . ALA A 1 98 ? -19.726 -4.144 42.283 1.00 96.75 98 ALA A O 1
ATOM 753 N N . ASP A 1 99 ? -18.318 -2.781 41.183 1.00 96.62 99 ASP A N 1
ATOM 754 C CA . ASP A 1 99 ? -18.053 -1.886 42.307 1.00 96.62 99 ASP A CA 1
ATOM 755 C C . ASP A 1 99 ? -19.269 -1.000 42.612 1.00 96.62 99 ASP A C 1
ATOM 757 O O . ASP A 1 99 ? -19.660 -0.889 43.771 1.00 96.62 99 ASP A O 1
ATOM 761 N N . TYR A 1 100 ? -19.952 -0.476 41.587 1.00 94.94 100 TYR A N 1
ATOM 762 C CA . TYR A 1 100 ? -21.211 0.260 41.746 1.00 94.94 100 TYR A CA 1
ATOM 763 C C . TYR A 1 100 ? -22.291 -0.583 42.437 1.00 94.94 100 TYR A C 1
ATOM 765 O O . TYR A 1 100 ? -22.934 -0.117 43.374 1.00 94.94 100 TYR A O 1
ATOM 773 N N . LYS A 1 101 ? -22.446 -1.852 42.038 1.00 95.62 101 LYS A N 1
ATOM 774 C CA . LYS A 1 101 ? -23.404 -2.782 42.659 1.00 95.62 101 LYS A CA 1
ATOM 775 C C . LYS A 1 101 ? -23.124 -3.066 44.138 1.00 95.62 1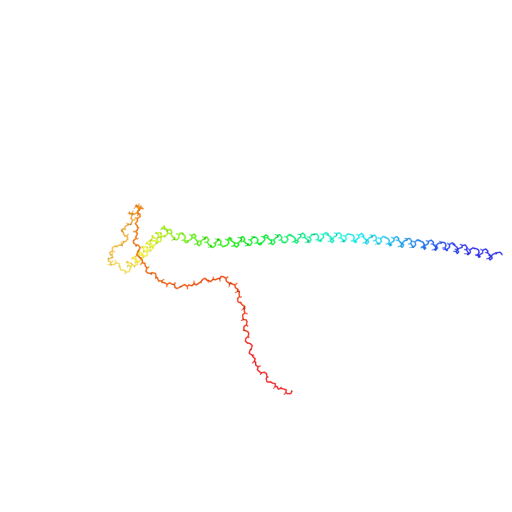01 LYS A C 1
ATOM 777 O O . LYS A 1 101 ? -24.027 -3.519 44.831 1.00 95.62 101 LYS A O 1
ATOM 782 N N . LYS A 1 102 ? -21.894 -2.843 44.614 1.00 95.50 102 LYS A N 1
ATOM 783 C CA . LYS A 1 102 ? -21.514 -3.010 46.027 1.00 95.50 102 LYS A CA 1
ATOM 784 C C . LYS A 1 102 ? -21.750 -1.751 46.863 1.00 95.50 102 LYS A C 1
ATOM 786 O O . LYS A 1 102 ? -21.587 -1.809 48.078 1.00 95.50 102 LYS A O 1
ATOM 791 N N . LEU A 1 103 ? -22.070 -0.611 46.247 1.00 95.88 103 LEU A N 1
ATOM 792 C CA . LEU A 1 103 ? -22.330 0.616 46.993 1.00 95.88 103 LEU A CA 1
ATOM 793 C C . LEU A 1 103 ? -23.644 0.493 47.768 1.00 95.88 103 LEU A C 1
ATOM 795 O O . LEU A 1 103 ? -24.665 0.095 47.213 1.00 95.88 103 LEU A O 1
ATOM 799 N N . VAL A 1 104 ? -23.641 0.940 49.026 1.00 94.81 104 VAL A N 1
ATOM 800 C CA . VAL A 1 104 ? -24.833 0.951 49.898 1.00 94.81 104 VAL A CA 1
ATOM 801 C C . VAL A 1 104 ? -25.997 1.712 49.255 1.00 94.81 104 VAL A C 1
ATOM 803 O O . VAL A 1 104 ? -27.146 1.295 49.349 1.00 94.81 104 VAL A O 1
ATOM 806 N N . GLY A 1 105 ? -25.710 2.798 48.529 1.00 93.88 105 GLY A N 1
ATOM 807 C CA . GLY A 1 105 ? -26.732 3.556 47.803 1.00 93.88 105 GLY A CA 1
ATOM 808 C C . GLY A 1 105 ? -27.434 2.754 46.701 1.00 93.88 105 GLY A C 1
ATOM 809 O O . GLY A 1 105 ? -28.609 2.996 46.443 1.00 93.88 105 GLY A O 1
ATOM 810 N N . PHE A 1 106 ? -26.756 1.780 46.080 1.00 94.38 106 PHE A N 1
ATOM 811 C CA . PHE A 1 106 ? -27.383 0.880 45.109 1.00 94.38 106 PHE A CA 1
ATOM 812 C C . PHE A 1 106 ? -28.364 -0.074 45.798 1.00 94.38 106 PHE A C 1
ATOM 814 O O . PHE A 1 106 ? -29.489 -0.232 45.335 1.00 94.38 106 PHE A O 1
ATOM 821 N N . GLU A 1 107 ? -27.972 -0.659 46.933 1.00 93.38 107 GLU A N 1
ATOM 822 C CA . GLU A 1 107 ? -28.838 -1.542 47.722 1.00 93.38 107 GLU A CA 1
ATOM 823 C C . GLU A 1 107 ? -30.058 -0.797 48.280 1.00 93.38 107 GLU A C 1
ATOM 825 O O . GLU A 1 107 ? -31.191 -1.229 48.067 1.00 93.38 107 GLU A O 1
ATOM 830 N N . MET A 1 108 ? -29.857 0.371 48.901 1.00 89.75 108 MET A N 1
ATOM 831 C CA . MET A 1 108 ? -30.974 1.203 49.363 1.00 89.75 108 MET A CA 1
ATOM 832 C C . MET A 1 108 ? -31.870 1.654 48.208 1.00 89.75 108 MET A C 1
ATOM 834 O O . MET A 1 108 ? -33.091 1.656 48.346 1.00 89.75 108 MET A O 1
ATOM 838 N N . GLY A 1 109 ? -31.283 1.996 47.057 1.00 93.88 109 GLY A N 1
ATOM 839 C CA . GLY A 1 109 ? -32.032 2.347 45.854 1.00 93.88 109 GLY A CA 1
ATOM 840 C C . GLY A 1 109 ? -32.922 1.204 45.363 1.00 93.88 109 GLY A C 1
ATOM 841 O O . GLY A 1 109 ? -34.068 1.445 44.994 1.00 93.88 109 GLY A O 1
ATOM 842 N N . LEU A 1 110 ? -32.447 -0.046 45.415 1.00 95.38 110 LEU A N 1
ATOM 843 C CA . LEU A 1 110 ? -33.267 -1.218 45.093 1.00 95.38 110 LEU A CA 1
ATOM 844 C C . LEU A 1 110 ? -34.431 -1.401 46.076 1.00 95.38 110 LEU A C 1
ATOM 846 O O . LEU A 1 110 ? -35.537 -1.709 45.637 1.00 95.38 110 LEU A O 1
ATOM 850 N N . VAL A 1 111 ? -34.206 -1.185 47.376 1.00 92.44 111 VAL A N 1
ATOM 851 C CA . VAL A 1 111 ? -35.262 -1.261 48.401 1.00 92.44 111 VAL A CA 1
ATOM 852 C C . VAL A 1 111 ? -36.334 -0.199 48.155 1.00 92.44 111 VAL A C 1
ATOM 854 O O . VAL A 1 111 ? -37.517 -0.528 48.088 1.00 92.44 111 VAL A O 1
ATOM 857 N N . TRP A 1 112 ? -35.925 1.051 47.932 1.00 94.19 112 TRP A N 1
ATOM 858 C CA . TRP A 1 112 ? -36.834 2.158 47.629 1.00 94.19 112 TRP A CA 1
ATOM 859 C C . TRP A 1 112 ? -37.634 1.914 46.348 1.00 94.19 112 TRP A C 1
ATOM 861 O O . TRP A 1 112 ? -38.857 2.038 46.343 1.00 94.19 112 TRP A O 1
ATOM 871 N N . MET A 1 113 ? -36.967 1.505 45.266 1.00 92.00 113 MET A N 1
ATOM 872 C CA . MET A 1 113 ? -37.638 1.201 44.000 1.00 92.00 113 MET A CA 1
ATOM 873 C C . MET A 1 113 ? -38.607 0.022 44.136 1.00 92.00 113 MET A C 1
ATOM 875 O O . MET A 1 113 ? -39.692 0.054 43.552 1.00 92.00 113 MET A O 1
ATOM 879 N N . GLY A 1 114 ? -38.251 -1.003 44.917 1.00 92.38 114 GLY A N 1
ATOM 880 C CA . GLY A 1 114 ? -39.127 -2.131 45.234 1.00 92.38 114 GLY A CA 1
ATOM 881 C C . GLY A 1 114 ? -40.376 -1.705 46.005 1.00 92.38 114 GLY A C 1
ATOM 882 O O . GLY A 1 114 ? -41.477 -2.137 45.673 1.00 92.38 114 GLY A O 1
ATOM 883 N N . GLN A 1 115 ? -40.226 -0.812 46.982 1.00 90.88 115 GLN A N 1
ATOM 884 C CA . GLN A 1 115 ? -41.345 -0.288 47.763 1.00 90.88 115 GLN A CA 1
ATOM 885 C C . GLN A 1 115 ? -42.300 0.543 46.902 1.00 90.88 115 GLN A C 1
ATOM 887 O O . GLN A 1 115 ? -43.493 0.254 46.876 1.00 90.88 115 GLN A O 1
ATOM 892 N N . VAL A 1 116 ? -41.780 1.502 46.130 1.00 88.19 116 VAL A N 1
ATOM 893 C CA . VAL A 1 116 ? -42.598 2.349 45.244 1.00 88.19 116 VAL A CA 1
ATOM 894 C C . VAL A 1 116 ? -43.354 1.508 44.211 1.00 88.19 116 VAL A C 1
ATOM 896 O O . VAL A 1 116 ? -44.527 1.757 43.936 1.00 88.19 116 VAL A O 1
ATOM 899 N N . SER A 1 117 ? -42.709 0.487 43.637 1.00 93.25 117 SER A N 1
ATOM 900 C CA . SER A 1 117 ? -43.365 -0.392 42.660 1.00 93.25 117 SER A CA 1
ATOM 901 C C . SER A 1 117 ? -44.402 -1.326 43.293 1.00 93.25 117 SER A C 1
ATOM 903 O O . SER A 1 117 ? -45.447 -1.562 42.683 1.00 93.25 117 SER A O 1
ATOM 905 N N . TYR A 1 118 ? -44.167 -1.806 44.518 1.00 89.44 118 TYR A N 1
ATOM 906 C CA . TYR A 1 118 ? -45.160 -2.557 45.287 1.00 89.44 118 TYR A CA 1
ATOM 907 C C . TYR A 1 118 ? -46.383 -1.698 45.624 1.00 89.44 118 TYR A C 1
ATOM 909 O O . TYR A 1 118 ? -47.512 -2.116 45.373 1.00 89.44 118 TYR A O 1
ATOM 917 N N . GLU A 1 119 ? -46.163 -0.486 46.132 1.00 92.00 119 GLU A N 1
ATOM 918 C CA . GLU A 1 119 ? -47.221 0.460 46.483 1.00 92.00 119 GLU A CA 1
ATOM 919 C C . GLU A 1 119 ? -48.056 0.827 45.253 1.00 92.00 119 GLU A C 1
ATOM 921 O O . GLU A 1 119 ? -49.281 0.719 45.270 1.00 92.00 119 GLU A O 1
ATOM 926 N N . TYR A 1 120 ? -47.403 1.138 44.132 1.00 91.19 120 TYR A N 1
ATOM 927 C CA . TYR A 1 120 ? -48.089 1.403 42.871 1.00 91.19 120 TYR A CA 1
ATOM 928 C C . TYR A 1 120 ? -48.961 0.221 42.412 1.00 91.19 120 TYR A C 1
ATOM 930 O O . TYR A 1 120 ? -50.123 0.405 42.040 1.00 91.19 120 TYR A O 1
ATOM 938 N N . GLY A 1 121 ? -48.432 -1.007 42.470 1.00 93.00 121 GLY A N 1
ATOM 939 C CA . GLY A 1 121 ? -49.189 -2.214 42.133 1.00 93.00 121 GLY A CA 1
ATOM 940 C C . GLY A 1 121 ? -50.374 -2.455 43.073 1.00 93.00 121 GLY A C 1
ATOM 941 O O . GLY A 1 121 ? -51.459 -2.823 42.616 1.00 93.00 121 GLY A O 1
ATOM 942 N N . TYR A 1 122 ? -50.187 -2.199 44.369 1.00 87.94 122 TYR A N 1
ATOM 943 C CA . TYR A 1 122 ? -51.230 -2.301 45.383 1.00 87.94 122 TYR A CA 1
ATOM 944 C C . TYR A 1 122 ? -52.373 -1.316 45.122 1.00 87.94 122 TYR A C 1
ATOM 946 O O . TYR A 1 122 ? -53.527 -1.736 45.088 1.00 87.94 122 TYR A O 1
ATOM 954 N N . GLN A 1 123 ? -52.070 -0.046 44.835 1.00 88.12 123 GLN A N 1
ATOM 955 C CA . GLN A 1 123 ? -53.091 0.962 44.521 1.00 88.12 123 GLN A CA 1
ATOM 956 C C . GLN A 1 123 ? -53.926 0.567 43.294 1.00 88.12 123 GLN A C 1
ATOM 958 O O . GLN A 1 123 ? -55.152 0.690 43.301 1.00 88.12 123 GLN A O 1
ATOM 963 N N . ILE A 1 124 ? -53.290 0.028 42.247 1.00 91.75 124 ILE A N 1
ATOM 964 C CA . ILE A 1 124 ? -54.004 -0.473 41.062 1.00 91.75 124 ILE A CA 1
ATOM 965 C C . ILE A 1 124 ? -54.910 -1.657 41.417 1.00 91.75 124 ILE A C 1
ATOM 967 O O . ILE A 1 124 ? -56.069 -1.698 40.992 1.00 91.75 124 ILE A O 1
ATOM 971 N N . ALA A 1 125 ? -54.402 -2.624 42.184 1.00 90.94 125 ALA A N 1
ATOM 972 C CA . ALA A 1 125 ? -55.177 -3.788 42.603 1.00 90.94 125 ALA A CA 1
ATOM 973 C C . ALA A 1 125 ? -56.375 -3.380 43.472 1.00 90.94 125 ALA A C 1
ATOM 975 O O . ALA A 1 125 ? -57.488 -3.865 43.259 1.00 90.94 125 ALA A O 1
ATOM 976 N N . LEU A 1 126 ? -56.156 -2.441 44.391 1.00 85.94 126 LEU A N 1
ATOM 977 C CA . LEU A 1 126 ? -57.174 -1.879 45.262 1.00 85.94 126 LEU A CA 1
ATOM 978 C C . LEU A 1 126 ? -58.254 -1.166 44.439 1.00 85.94 126 LEU A C 1
ATOM 980 O O . LEU A 1 126 ? -59.431 -1.496 44.565 1.00 85.94 126 LEU A O 1
ATOM 984 N N . ALA A 1 127 ? -57.880 -0.276 43.516 1.00 88.81 127 ALA A N 1
ATOM 985 C CA . ALA A 1 127 ? -58.826 0.390 42.618 1.00 88.81 127 ALA A CA 1
ATOM 986 C C . ALA A 1 127 ? -59.659 -0.614 41.794 1.00 88.81 127 ALA A C 1
ATOM 988 O O . ALA A 1 127 ? -60.875 -0.462 41.651 1.00 88.81 127 ALA A O 1
ATOM 989 N N . GLY A 1 128 ? -59.027 -1.681 41.294 1.00 91.69 128 GLY A N 1
ATOM 990 C CA . GLY A 1 128 ? -59.714 -2.759 40.582 1.00 91.69 128 GLY A CA 1
ATOM 991 C C . GLY A 1 128 ? -60.679 -3.562 41.463 1.00 91.69 128 GLY A C 1
ATOM 992 O O . GLY A 1 128 ? -61.741 -3.978 40.994 1.00 91.69 128 GLY A O 1
ATOM 993 N N . PHE A 1 129 ? -60.338 -3.767 42.734 1.00 86.38 129 PHE A N 1
ATOM 994 C CA . PHE A 1 129 ? -61.196 -4.422 43.717 1.00 86.38 129 PHE A CA 1
ATOM 995 C C . PHE A 1 129 ? -62.445 -3.586 44.019 1.00 86.38 129 PHE A C 1
ATOM 997 O O . PHE A 1 129 ? -63.563 -4.096 43.901 1.00 86.38 129 PHE A O 1
ATOM 1004 N N . TRP A 1 130 ? -62.272 -2.291 44.295 1.00 84.75 130 TRP A N 1
ATOM 1005 C CA . TRP A 1 130 ? -63.380 -1.358 44.530 1.00 84.75 130 TRP A CA 1
ATOM 1006 C C . TRP A 1 130 ? -64.326 -1.259 43.331 1.00 84.75 130 TRP A C 1
ATOM 1008 O O . TRP A 1 130 ? -65.544 -1.221 43.504 1.00 84.75 130 TRP A O 1
ATOM 1018 N N . ALA A 1 131 ? -63.791 -1.306 42.107 1.00 87.81 131 ALA A N 1
ATOM 1019 C CA . ALA A 1 131 ? -64.604 -1.325 40.894 1.00 87.81 131 ALA A CA 1
ATOM 1020 C C . ALA A 1 131 ? -65.483 -2.588 40.768 1.00 87.81 131 ALA A C 1
ATOM 1022 O O . ALA A 1 131 ? -66.537 -2.541 40.133 1.00 87.81 131 ALA A O 1
ATOM 1023 N N . ARG A 1 132 ? -65.068 -3.720 41.356 1.00 88.69 132 ARG A N 1
ATOM 1024 C CA . ARG A 1 132 ? -65.793 -5.002 41.286 1.00 88.69 132 ARG A CA 1
ATOM 1025 C C . ARG A 1 132 ? -66.729 -5.240 42.468 1.00 88.69 132 ARG A C 1
ATOM 1027 O O . ARG A 1 132 ? -67.761 -5.880 42.282 1.00 88.69 132 ARG A O 1
ATOM 1034 N N . TYR A 1 133 ? -66.404 -4.723 43.652 1.00 82.44 133 TYR A N 1
ATOM 1035 C CA . TYR A 1 133 ? -67.181 -4.934 44.877 1.00 82.44 133 TYR A CA 1
ATOM 1036 C C . TYR A 1 133 ? -67.384 -3.620 45.650 1.00 82.44 133 TYR A C 1
ATOM 1038 O O . TYR A 1 133 ? -66.788 -3.423 46.705 1.00 82.44 133 TYR A O 1
ATOM 1046 N N . PRO A 1 134 ? -68.278 -2.726 45.186 1.00 78.44 134 PRO A N 1
ATOM 1047 C CA . PRO A 1 134 ? -68.388 -1.355 45.705 1.00 78.44 134 PRO A CA 1
ATOM 1048 C C . PRO A 1 134 ? -68.907 -1.216 47.146 1.00 78.44 134 PRO A C 1
ATOM 1050 O O . PRO A 1 134 ? -69.001 -0.105 47.651 1.00 78.44 134 PRO A O 1
ATOM 1053 N N . LYS A 1 135 ? -69.340 -2.311 47.783 1.00 80.94 135 LYS A N 1
ATOM 1054 C CA . LYS A 1 135 ? -70.015 -2.309 49.096 1.00 80.94 135 LYS A CA 1
ATOM 1055 C C . LYS A 1 135 ? -69.215 -3.010 50.199 1.00 80.94 135 LYS A C 1
ATOM 1057 O O . LYS A 1 135 ? -69.752 -3.206 51.283 1.00 80.94 135 LYS A O 1
ATOM 1062 N N . LEU A 1 136 ? -67.993 -3.458 49.911 1.00 73.81 136 LEU A N 1
ATOM 1063 C CA . LEU A 1 136 ? -67.149 -4.155 50.878 1.00 73.81 136 LEU A CA 1
ATOM 1064 C C . LEU A 1 136 ? -66.121 -3.170 51.443 1.00 73.81 136 LEU A C 1
ATOM 1066 O O . LEU A 1 136 ? -65.330 -2.617 50.686 1.00 73.81 136 LEU A O 1
ATOM 1070 N N . GLU A 1 137 ? -66.146 -2.940 52.753 1.00 65.94 137 GLU A N 1
ATOM 1071 C CA . GLU A 1 137 ? -65.163 -2.099 53.440 1.00 65.94 137 GLU A CA 1
ATOM 1072 C C . GLU A 1 137 ? -63.861 -2.892 53.627 1.00 65.94 137 GLU A C 1
ATOM 1074 O O . GLU A 1 137 ? -63.859 -3.961 54.238 1.00 65.94 137 GLU A O 1
ATOM 1079 N N . VAL A 1 138 ? -62.761 -2.395 53.059 1.00 65.69 138 VAL A N 1
ATOM 1080 C CA . VAL A 1 138 ? -61.406 -2.926 53.271 1.00 65.69 138 VAL A CA 1
ATOM 1081 C C . VAL A 1 138 ? -60.686 -2.023 54.271 1.00 65.69 138 VAL A C 1
ATOM 1083 O O . VAL A 1 138 ? -60.674 -0.805 54.099 1.00 65.69 138 VAL A O 1
ATOM 1086 N N . GLU A 1 139 ? -60.121 -2.637 55.314 1.00 67.25 139 GLU A N 1
ATOM 1087 C CA . GLU A 1 139 ? -59.270 -1.998 56.327 1.00 67.25 139 GLU A CA 1
ATOM 1088 C C . GLU A 1 139 ? -58.071 -1.291 55.666 1.00 67.25 139 GLU A C 1
ATOM 1090 O O . GLU A 1 139 ? -57.554 -1.755 54.648 1.00 67.25 139 GLU A O 1
ATOM 1095 N N . GLU A 1 140 ? -57.701 -0.125 56.203 1.00 66.00 140 GLU A N 1
ATOM 1096 C CA . GLU A 1 140 ? -56.861 0.882 55.544 1.00 66.00 140 GLU A CA 1
ATOM 1097 C C . GLU A 1 140 ? -55.481 0.409 55.061 1.00 66.00 140 GLU A C 1
ATOM 1099 O O . GLU A 1 140 ? -54.881 -0.546 55.549 1.00 66.00 140 GLU A O 1
ATOM 1104 N N . ASP A 1 141 ? -54.983 1.175 54.086 1.00 64.75 141 ASP A N 1
ATOM 1105 C CA . ASP A 1 141 ? -53.698 1.043 53.410 1.00 64.75 141 ASP A CA 1
ATOM 1106 C C . ASP A 1 141 ? -52.512 0.924 54.398 1.00 64.75 141 ASP A C 1
ATOM 1108 O O . ASP A 1 141 ? -52.180 1.907 55.074 1.00 64.75 141 ASP A O 1
ATOM 1112 N N . PRO A 1 142 ? -51.826 -0.238 54.450 1.00 66.69 142 PRO A N 1
ATOM 1113 C CA . PRO A 1 142 ? -50.666 -0.467 55.315 1.00 66.69 142 PRO A CA 1
ATOM 1114 C C . PRO A 1 142 ? -49.513 0.535 55.120 1.00 66.69 142 PRO A C 1
ATOM 1116 O O . PRO A 1 142 ? -48.617 0.593 55.961 1.00 66.69 142 PRO A O 1
ATOM 1119 N N . PHE A 1 143 ? -49.520 1.318 54.033 1.00 59.28 143 PHE A N 1
ATOM 1120 C CA . PHE A 1 143 ? -48.472 2.283 53.681 1.00 59.28 143 PHE A CA 1
ATOM 1121 C C . PHE A 1 143 ? -48.736 3.722 54.150 1.00 59.28 143 PHE A C 1
ATOM 1123 O O . PHE A 1 143 ? -47.861 4.574 54.017 1.00 59.28 143 PHE A O 1
ATOM 1130 N N . LYS A 1 144 ? -49.886 4.014 54.776 1.00 60.75 144 LYS A N 1
ATOM 1131 C CA . LYS A 1 144 ? -50.201 5.354 55.326 1.00 60.75 144 LYS A CA 1
ATOM 1132 C C . LYS A 1 144 ? -49.319 5.786 56.507 1.00 60.75 144 LYS A C 1
ATOM 1134 O O . LYS A 1 144 ? -49.373 6.946 56.911 1.00 60.75 144 LYS A O 1
ATOM 1139 N N . ILE A 1 145 ? -48.507 4.885 57.061 1.00 56.22 145 ILE A N 1
ATOM 1140 C CA . ILE A 1 145 ? -47.491 5.210 58.066 1.00 56.22 145 ILE A CA 1
ATOM 1141 C C . ILE A 1 145 ? -46.220 5.632 57.311 1.00 56.22 145 ILE A C 1
ATOM 1143 O O . ILE A 1 145 ? -45.401 4.790 56.946 1.00 56.22 145 ILE A O 1
ATOM 1147 N N . LEU A 1 146 ? -46.085 6.930 57.020 1.00 49.59 146 LEU A N 1
ATOM 1148 C CA . LEU A 1 146 ? -44.918 7.484 56.324 1.00 49.59 146 LEU A CA 1
ATOM 1149 C C . LEU A 1 146 ? -43.594 7.155 57.051 1.00 49.59 146 LEU A C 1
ATOM 1151 O O . LEU A 1 146 ? -43.515 7.311 58.272 1.00 49.59 146 LEU A O 1
ATOM 1155 N N . PRO A 1 147 ? -42.515 6.806 56.325 1.00 55.69 147 PRO A N 1
ATOM 1156 C CA . PRO A 1 147 ? -41.155 6.777 56.849 1.00 55.69 147 PRO A CA 1
ATOM 1157 C C . PRO A 1 147 ? -40.526 8.177 56.739 1.00 55.69 147 PRO A C 1
ATOM 1159 O O . PRO A 1 147 ? -39.566 8.369 55.999 1.00 55.69 147 PRO A O 1
ATOM 1162 N N . GLU A 1 148 ? -41.081 9.181 57.419 1.00 52.41 148 GLU A N 1
ATOM 1163 C CA . GLU A 1 148 ? -40.544 10.552 57.329 1.00 52.41 148 GLU A CA 1
ATOM 1164 C C . GLU A 1 148 ? -39.347 10.805 58.272 1.00 52.41 148 GLU A C 1
ATOM 1166 O O . GLU A 1 148 ? -38.603 11.757 58.071 1.00 52.41 148 GLU A O 1
ATOM 1171 N N . ASP A 1 149 ? -39.059 9.914 59.229 1.00 48.03 149 ASP A N 1
ATOM 1172 C CA . ASP A 1 149 ? -38.119 10.213 60.323 1.00 48.03 149 ASP A CA 1
ATOM 1173 C C . ASP A 1 149 ? -36.967 9.201 60.464 1.00 48.03 149 ASP A C 1
ATOM 1175 O O . ASP A 1 149 ? -36.814 8.531 61.487 1.00 48.03 149 ASP A O 1
ATOM 1179 N N . SER A 1 150 ? -36.118 9.042 59.443 1.00 48.09 150 SER A N 1
ATOM 1180 C CA . SER A 1 150 ? -34.849 8.294 59.600 1.00 48.09 150 SER A CA 1
ATOM 1181 C C . SER A 1 150 ? -33.675 8.830 58.772 1.00 48.09 150 SER A C 1
ATOM 1183 O O . SER A 1 150 ? -32.719 8.103 58.505 1.00 48.09 150 SER A O 1
ATOM 1185 N N . ILE A 1 151 ? -33.681 10.124 58.430 1.00 51.56 151 ILE A N 1
ATOM 1186 C CA . ILE A 1 151 ? -32.456 10.844 58.037 1.00 51.56 151 ILE A CA 1
ATOM 1187 C C . ILE A 1 151 ? -31.774 11.384 59.303 1.00 51.56 151 ILE A C 1
ATOM 1189 O O . ILE A 1 151 ? -31.505 12.570 59.428 1.00 51.56 151 ILE A O 1
ATOM 1193 N N . GLU A 1 152 ? -31.500 10.525 60.282 1.00 42.78 152 GLU A N 1
ATOM 1194 C CA . GLU A 1 152 ? -30.555 10.871 61.339 1.00 42.78 152 GLU A CA 1
ATOM 1195 C C . GLU A 1 152 ? -29.910 9.606 61.903 1.00 42.78 152 GLU A C 1
ATOM 1197 O O . GLU A 1 152 ? -30.579 8.656 62.303 1.00 42.78 152 GLU A O 1
ATOM 1202 N N . GLY A 1 153 ? -28.579 9.597 61.929 1.00 34.31 153 GLY A N 1
ATOM 1203 C CA . GLY A 1 153 ? -27.812 8.574 62.626 1.00 34.31 153 GLY A CA 1
ATOM 1204 C C . GLY A 1 153 ? -27.150 7.550 61.717 1.00 34.31 153 GLY A C 1
ATOM 1205 O O . GLY A 1 153 ? -27.435 6.357 61.776 1.00 34.31 153 GLY A O 1
ATOM 1206 N N . SER A 1 154 ? -26.127 7.998 60.995 1.00 42.12 154 SER A N 1
ATOM 1207 C CA . SER A 1 154 ? -24.905 7.214 60.842 1.00 42.12 154 SER A CA 1
ATOM 1208 C C . SER A 1 154 ? -24.391 6.799 62.230 1.00 42.12 154 SER A C 1
ATOM 1210 O O . SER A 1 154 ? -23.613 7.512 62.862 1.00 42.12 154 SER A O 1
ATOM 1212 N N . LYS A 1 155 ? -24.859 5.663 62.741 1.00 37.47 155 LYS A N 1
ATOM 1213 C CA . LYS A 1 155 ? -24.199 4.923 63.813 1.00 37.47 155 LYS A CA 1
ATOM 1214 C C . LYS A 1 155 ? -24.160 3.468 63.405 1.00 37.47 155 LYS A C 1
ATOM 1216 O O . LYS A 1 155 ? -25.200 2.853 63.178 1.00 37.47 155 LYS A O 1
ATOM 1221 N N . GLU A 1 156 ? -22.929 2.984 63.290 1.00 45.47 156 GLU A N 1
ATOM 1222 C CA . GLU A 1 156 ? -22.547 1.583 63.201 1.00 45.47 156 GLU A CA 1
ATOM 1223 C C . GLU A 1 156 ? -23.520 0.719 64.006 1.00 45.47 156 GLU A C 1
ATOM 1225 O O . GLU A 1 156 ? -23.523 0.714 65.236 1.00 45.47 156 GLU A O 1
ATOM 1230 N N . ARG A 1 157 ? -24.388 0.003 63.296 1.00 40.09 157 ARG A N 1
ATOM 1231 C CA . ARG A 1 157 ? -25.014 -1.201 63.819 1.00 40.09 157 ARG A CA 1
ATOM 1232 C C . ARG A 1 157 ? -24.434 -2.352 63.027 1.00 40.09 157 ARG A C 1
ATOM 1234 O O . ARG A 1 157 ? -24.854 -2.623 61.906 1.00 40.09 157 ARG A O 1
ATOM 1241 N N . GLU A 1 158 ? -23.441 -2.999 63.625 1.00 45.16 158 GLU A N 1
ATOM 1242 C CA . G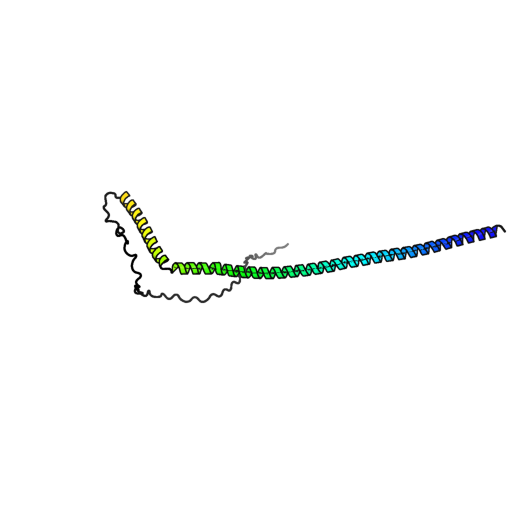LU A 1 158 ? -23.115 -4.384 63.316 1.00 45.16 158 GLU A CA 1
ATOM 1243 C C . GLU A 1 158 ? -24.411 -5.199 63.409 1.00 45.16 158 GLU A C 1
ATOM 1245 O O . GLU A 1 158 ? -25.004 -5.345 64.479 1.00 45.16 158 GLU A O 1
ATOM 1250 N N . TRP A 1 159 ? -24.894 -5.686 62.269 1.00 39.06 159 TRP A N 1
ATOM 1251 C CA . TRP A 1 159 ? -25.961 -6.677 62.244 1.00 39.06 159 TRP A CA 1
ATOM 1252 C C . TRP A 1 159 ? -25.349 -8.062 62.486 1.00 39.06 159 TRP A C 1
ATOM 1254 O O . TRP A 1 159 ? -24.264 -8.342 61.961 1.00 39.06 159 TRP A O 1
ATOM 1264 N N . PRO A 1 160 ? -26.005 -8.966 63.238 1.00 38.38 160 PRO A N 1
ATOM 1265 C CA . PRO A 1 160 ? -25.479 -10.304 63.443 1.00 38.38 160 PRO A CA 1
ATOM 1266 C C . PRO A 1 160 ? -25.426 -11.030 62.099 1.00 38.38 160 PRO A C 1
ATOM 1268 O O . PRO A 1 160 ? -26.448 -11.309 61.466 1.00 38.38 160 PRO A O 1
ATOM 1271 N N . THR A 1 161 ? -24.206 -11.350 61.674 1.00 47.53 161 THR A N 1
ATOM 1272 C CA . THR A 1 161 ? -23.952 -12.274 60.572 1.00 47.53 161 THR A CA 1
ATOM 1273 C C . THR A 1 161 ? -24.474 -13.642 60.998 1.00 47.53 161 THR A C 1
ATOM 1275 O O . THR A 1 161 ? -23.775 -14.423 61.641 1.00 47.53 161 THR A O 1
ATOM 1278 N N . THR A 1 162 ? -25.730 -13.942 60.673 1.00 44.22 162 THR A N 1
ATOM 1279 C CA . THR A 1 162 ? -26.211 -15.319 60.727 1.00 44.22 162 THR A CA 1
ATOM 1280 C C . THR A 1 162 ? -25.632 -16.037 59.518 1.00 44.22 162 THR A C 1
ATOM 1282 O O . THR A 1 162 ? -25.992 -15.802 58.365 1.00 44.22 162 THR A O 1
ATOM 1285 N N . ALA A 1 163 ? -24.629 -16.863 59.804 1.00 39.22 163 ALA A N 1
ATOM 1286 C CA . ALA A 1 163 ? -23.963 -17.714 58.843 1.00 39.22 163 ALA A CA 1
ATOM 1287 C C . ALA A 1 163 ? -24.993 -18.561 58.083 1.00 39.22 163 ALA A C 1
ATOM 1289 O O . ALA A 1 163 ? -25.651 -19.437 58.647 1.00 39.22 163 ALA A O 1
ATOM 1290 N N . ARG A 1 164 ? -25.106 -18.319 56.777 1.00 42.41 164 ARG A N 1
ATOM 1291 C CA . ARG A 1 164 ? -25.779 -19.236 55.859 1.00 42.41 164 ARG A CA 1
ATOM 1292 C C . ARG A 1 164 ? -24.820 -20.401 55.574 1.00 42.41 164 ARG A C 1
ATOM 1294 O O . ARG A 1 164 ? -23.663 -20.135 55.239 1.00 42.41 164 ARG A O 1
ATOM 1301 N N . PRO A 1 165 ? -25.238 -21.676 55.689 1.00 36.91 165 PRO A N 1
ATOM 1302 C CA . PRO A 1 165 ? -24.340 -22.797 55.450 1.00 36.91 165 PRO A CA 1
ATOM 1303 C C . PRO A 1 165 ? -23.846 -22.801 54.005 1.00 36.91 165 PRO A C 1
ATOM 1305 O O . PRO A 1 165 ? -24.631 -22.808 53.056 1.00 36.91 165 PRO A O 1
ATOM 1308 N N . SER A 1 166 ? -22.524 -22.809 53.872 1.00 41.84 166 SER A N 1
ATOM 1309 C CA . SER A 1 166 ? -21.794 -23.002 52.626 1.00 41.84 166 SER A CA 1
ATOM 1310 C C . SER A 1 166 ? -22.163 -24.348 51.997 1.00 41.84 166 SER A C 1
ATOM 1312 O O . SER A 1 166 ? -21.821 -25.413 52.519 1.00 41.84 166 SER A O 1
ATOM 1314 N N . ALA A 1 167 ? -22.859 -24.306 50.861 1.00 39.16 167 ALA A N 1
ATOM 1315 C CA . ALA A 1 167 ? -22.949 -25.442 49.960 1.00 39.16 167 ALA A CA 1
ATOM 1316 C C . ALA A 1 167 ? -21.635 -25.523 49.172 1.00 39.16 167 ALA A C 1
ATOM 1318 O O . ALA A 1 167 ? -21.333 -24.666 48.342 1.00 39.16 167 ALA A O 1
ATOM 1319 N N . ARG A 1 168 ? -20.843 -26.561 49.459 1.00 40.34 168 ARG A N 1
ATOM 1320 C CA . ARG A 1 168 ? -19.669 -26.953 48.671 1.00 40.34 168 ARG A CA 1
ATOM 1321 C C . ARG A 1 168 ? -20.069 -27.123 47.205 1.00 40.34 168 ARG A C 1
ATOM 1323 O O . ARG A 1 168 ? -20.753 -28.085 46.869 1.00 40.34 168 ARG A O 1
ATOM 1330 N N . VAL A 1 169 ? -19.583 -26.239 46.338 1.00 38.56 169 VAL A N 1
ATOM 1331 C CA . VAL A 1 169 ? -19.476 -26.514 44.903 1.00 38.56 169 VAL A CA 1
ATOM 1332 C C . VAL A 1 169 ? -18.073 -27.052 44.658 1.00 38.56 169 VAL A C 1
ATOM 1334 O O . VAL A 1 169 ? -17.074 -26.410 44.981 1.00 38.56 169 VAL A O 1
ATOM 1337 N N . ALA A 1 170 ? -18.031 -28.287 44.167 1.00 41.62 170 ALA A N 1
ATOM 1338 C CA . ALA A 1 170 ? -16.827 -28.995 43.774 1.00 41.62 170 ALA A CA 1
ATOM 1339 C C . ALA A 1 170 ? -16.006 -28.176 42.767 1.00 41.62 170 ALA A C 1
ATOM 1341 O O . ALA A 1 170 ? -16.552 -27.505 41.891 1.00 41.62 170 ALA A O 1
ATOM 1342 N N . GLY A 1 171 ? -14.683 -28.233 42.920 1.00 46.28 171 GLY A N 1
ATOM 1343 C CA . GLY A 1 171 ? -13.742 -27.514 42.077 1.00 46.28 171 GLY A CA 1
ATOM 1344 C C . GLY A 1 171 ? -13.866 -27.904 40.607 1.00 46.28 171 GLY A C 1
ATOM 1345 O O . GLY A 1 171 ? -13.844 -29.082 40.262 1.00 46.28 171 GLY A O 1
ATOM 1346 N N . HIS A 1 172 ? -13.911 -26.892 39.747 1.00 40.09 172 HIS A N 1
ATOM 1347 C CA . HIS A 1 172 ? -13.562 -27.034 38.344 1.00 40.09 172 HIS A CA 1
ATOM 1348 C C . HIS A 1 172 ? -12.249 -26.300 38.098 1.00 40.09 172 HIS A C 1
ATOM 1350 O O . HIS A 1 172 ? -12.106 -25.113 38.389 1.00 40.09 172 HIS A O 1
ATOM 1356 N N . GLY A 1 173 ? -11.272 -27.078 37.636 1.00 40.38 173 GLY A N 1
ATOM 1357 C CA . GLY A 1 173 ? -9.923 -26.639 37.337 1.00 40.38 173 GLY A CA 1
ATOM 1358 C C . GLY A 1 173 ? -9.861 -25.585 36.236 1.00 40.38 173 GLY A C 1
ATOM 1359 O O . GLY A 1 173 ? -10.768 -25.426 35.421 1.00 40.38 173 GLY A O 1
ATOM 1360 N N . GLN A 1 174 ? -8.730 -24.885 36.241 1.00 40.06 174 GLN A N 1
ATOM 1361 C CA . GLN A 1 174 ? -8.283 -23.968 35.202 1.00 40.06 174 GLN A CA 1
ATOM 1362 C C . GLN A 1 174 ? -8.446 -24.593 33.811 1.00 40.06 174 GLN A C 1
ATOM 1364 O O . GLN A 1 174 ? -7.798 -25.588 33.486 1.00 40.06 174 GLN A O 1
ATOM 1369 N N . ALA A 1 175 ? -9.267 -23.973 32.968 1.00 41.00 175 ALA A N 1
ATOM 1370 C CA . ALA A 1 175 ? -9.202 -24.183 31.533 1.00 41.00 175 ALA A CA 1
ATOM 1371 C C . ALA A 1 175 ? -8.187 -23.186 30.961 1.00 41.00 175 ALA A C 1
ATOM 1373 O O . ALA A 1 175 ? -8.444 -21.985 30.893 1.00 41.00 175 ALA A O 1
ATOM 1374 N N . LEU A 1 176 ? -7.015 -23.698 30.578 1.00 40.25 176 LEU A N 1
ATOM 1375 C CA . LEU A 1 176 ? -6.083 -23.000 29.700 1.00 40.25 176 LEU A CA 1
ATOM 1376 C C . LEU A 1 176 ? -6.793 -22.637 28.389 1.00 40.25 176 LEU A C 1
ATOM 1378 O O . LEU A 1 176 ? -7.370 -23.503 27.728 1.00 40.25 176 LEU A O 1
ATOM 1382 N N . CYS A 1 177 ? -6.661 -21.385 27.960 1.00 39.56 177 CYS A N 1
ATOM 1383 C CA . CYS A 1 177 ? -6.989 -20.961 26.605 1.00 39.56 177 CYS A CA 1
ATOM 1384 C C . CYS A 1 177 ? -6.068 -21.679 25.598 1.00 39.56 177 CYS A C 1
ATOM 1386 O O . CYS A 1 177 ? -4.957 -21.236 25.315 1.00 39.56 177 CYS A O 1
ATOM 1388 N N . LYS A 1 178 ? -6.526 -22.807 25.051 1.00 45.12 178 LYS A N 1
ATOM 1389 C CA . LYS A 1 178 ? -5.965 -23.451 23.855 1.00 45.12 178 LYS A CA 1
AT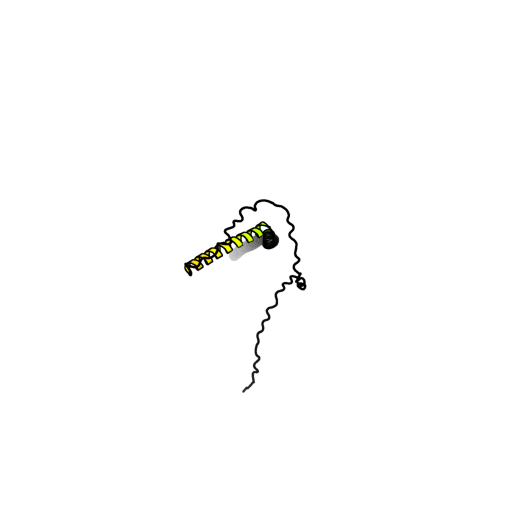OM 1390 C C . LYS A 1 178 ? -7.064 -23.511 22.795 1.00 45.12 178 LYS A C 1
ATOM 1392 O O . LYS A 1 178 ? -7.702 -24.538 22.596 1.00 45.12 178 LYS A O 1
ATOM 1397 N N . GLY A 1 179 ? -7.304 -22.381 22.135 1.00 35.34 179 GLY A N 1
ATOM 1398 C CA . GLY A 1 179 ? -8.159 -22.300 20.952 1.00 35.34 179 GLY A CA 1
ATOM 1399 C C . GLY A 1 179 ? -7.385 -22.698 19.698 1.00 35.34 179 GLY A C 1
ATOM 1400 O O . GLY A 1 179 ? -6.924 -21.834 18.967 1.00 35.34 179 GLY A O 1
ATOM 1401 N N . GLY A 1 180 ? -7.221 -24.000 19.464 1.00 37.53 180 GLY A N 1
ATOM 1402 C CA . GLY A 1 180 ? -6.947 -24.532 18.128 1.00 37.53 180 GLY A CA 1
ATOM 1403 C C . GLY A 1 180 ? -8.278 -24.887 17.469 1.00 37.53 180 GLY A C 1
ATOM 1404 O O . GLY A 1 180 ? -9.079 -25.604 18.068 1.00 37.53 180 GLY A O 1
ATOM 1405 N N . TRP A 1 181 ? -8.548 -24.369 16.270 1.00 45.03 181 TRP A N 1
ATOM 1406 C CA . TRP A 1 181 ? -9.743 -24.744 15.508 1.00 45.03 181 TRP A CA 1
ATOM 1407 C C . TRP A 1 181 ? -9.740 -26.251 15.193 1.00 45.03 181 TRP A C 1
ATOM 1409 O O . TRP A 1 181 ? -8.701 -26.789 14.801 1.00 45.03 181 TRP A O 1
ATOM 1419 N N . PRO A 1 182 ? -10.878 -26.958 15.326 1.00 45.41 182 PRO A N 1
ATOM 1420 C CA . PRO A 1 182 ? -10.964 -28.353 14.917 1.00 45.41 182 PRO A CA 1
ATOM 1421 C C . PRO A 1 182 ? -11.012 -28.460 13.381 1.00 45.41 182 PRO A C 1
ATOM 1423 O O . PRO A 1 182 ? -11.662 -27.638 12.729 1.00 45.41 182 PRO A O 1
ATOM 1426 N N . PRO A 1 183 ? -10.387 -29.484 12.769 1.00 40.44 183 PRO A N 1
ATOM 1427 C CA . PRO A 1 183 ? -10.481 -29.684 11.333 1.00 40.44 183 PRO A CA 1
ATOM 1428 C C . PRO A 1 183 ? -11.893 -30.148 10.958 1.00 40.44 183 PRO A C 1
ATOM 1430 O O . PRO A 1 183 ? -12.462 -31.060 11.568 1.00 40.44 183 PRO A O 1
ATOM 1433 N N . ILE A 1 184 ? -12.439 -29.513 9.922 1.00 43.50 184 ILE A N 1
ATOM 1434 C CA . ILE A 1 184 ? -13.743 -29.804 9.328 1.00 43.50 184 ILE A CA 1
ATOM 1435 C C . ILE A 1 184 ? -13.716 -31.238 8.790 1.00 43.50 184 ILE A C 1
ATOM 1437 O O . ILE A 1 184 ? -13.113 -31.543 7.762 1.00 43.50 184 ILE A O 1
ATOM 1441 N N . ARG A 1 185 ? -14.355 -32.152 9.522 1.00 40.50 185 ARG A N 1
ATOM 1442 C CA . ARG A 1 185 ? -14.450 -33.566 9.163 1.00 40.50 185 ARG A CA 1
ATOM 1443 C C . ARG A 1 185 ? -15.535 -33.732 8.096 1.00 40.50 185 ARG A C 1
ATOM 1445 O O . ARG A 1 185 ? -16.691 -33.996 8.413 1.00 40.50 185 ARG A O 1
ATOM 1452 N N . GLY A 1 186 ? -15.153 -33.581 6.830 1.00 38.94 186 GLY A N 1
ATOM 1453 C CA . GLY A 1 186 ? -15.975 -33.981 5.692 1.00 38.94 186 GLY A CA 1
ATOM 1454 C C . GLY A 1 186 ? -16.216 -35.492 5.716 1.00 38.94 186 GLY A C 1
ATOM 1455 O O . GLY A 1 186 ? -15.329 -36.276 5.392 1.00 38.94 186 GLY A O 1
ATOM 1456 N N . ARG A 1 187 ? -17.418 -35.918 6.115 1.00 35.97 187 ARG A N 1
ATOM 1457 C CA . ARG A 1 187 ? -17.922 -37.265 5.820 1.00 35.97 187 ARG A CA 1
ATOM 1458 C C . ARG A 1 187 ? -18.744 -37.188 4.538 1.00 35.97 187 ARG A C 1
ATOM 1460 O O . ARG A 1 187 ? -19.934 -36.907 4.592 1.00 35.97 187 ARG A O 1
ATOM 1467 N N . SER A 1 188 ? -18.122 -37.478 3.397 1.00 40.31 188 SER A N 1
ATOM 1468 C CA . SER A 1 188 ? -18.862 -37.995 2.247 1.00 40.31 188 SER A CA 1
ATOM 1469 C C . SER A 1 188 ? -19.029 -39.501 2.459 1.00 40.31 188 SER A C 1
ATOM 1471 O O . SER A 1 188 ? -18.052 -40.252 2.417 1.00 40.31 188 SER A O 1
ATOM 1473 N N . ALA A 1 189 ? -20.247 -39.961 2.715 1.00 38.06 189 ALA A N 1
ATOM 1474 C CA . ALA A 1 189 ? -20.561 -41.377 2.601 1.00 38.06 189 ALA A CA 1
ATOM 1475 C C . ALA A 1 189 ? -20.823 -41.675 1.118 1.00 38.06 189 ALA A C 1
ATOM 1477 O O . ALA A 1 189 ? -21.942 -41.530 0.639 1.00 38.06 189 ALA A O 1
ATOM 1478 N N . VAL A 1 190 ? -19.779 -42.050 0.374 1.00 42.47 190 VAL A N 1
ATOM 1479 C CA . VAL A 1 190 ? -19.955 -42.674 -0.943 1.00 42.47 190 VAL A CA 1
ATOM 1480 C C . VAL A 1 190 ? -20.267 -44.144 -0.699 1.00 42.47 190 VAL A C 1
ATOM 1482 O O . VAL A 1 190 ? -19.400 -44.930 -0.312 1.00 42.47 190 VAL A O 1
ATOM 1485 N N . ALA A 1 191 ? -21.530 -44.507 -0.899 1.00 39.94 191 ALA A N 1
ATOM 1486 C CA . ALA A 1 191 ? -21.950 -45.892 -1.002 1.00 39.94 191 ALA A CA 1
ATOM 1487 C C . ALA A 1 191 ? -21.275 -46.525 -2.233 1.00 39.94 191 ALA A C 1
ATOM 1489 O O . ALA A 1 191 ? -21.522 -46.121 -3.368 1.00 39.94 191 ALA A O 1
ATOM 1490 N N . LYS A 1 192 ? -20.407 -47.518 -2.013 1.00 39.78 192 LYS A N 1
ATOM 1491 C CA . LYS A 1 192 ? -19.926 -48.411 -3.074 1.00 39.78 192 LYS A CA 1
ATOM 1492 C C . LYS A 1 192 ? -21.072 -49.341 -3.478 1.00 39.78 192 LYS A C 1
ATOM 1494 O O . LYS A 1 192 ? -21.428 -50.236 -2.717 1.00 39.78 192 LYS A O 1
ATOM 1499 N N . ALA A 1 193 ? -21.616 -49.150 -4.674 1.00 47.25 193 ALA A N 1
ATOM 1500 C CA . ALA A 1 193 ? -22.412 -50.170 -5.349 1.00 47.25 193 ALA A CA 1
ATOM 1501 C C . ALA A 1 193 ? -21.471 -51.169 -6.061 1.00 47.25 193 ALA A C 1
ATOM 1503 O O . ALA A 1 193 ? -20.490 -50.734 -6.671 1.00 47.25 193 ALA A O 1
ATOM 1504 N N . PRO A 1 194 ? -21.729 -52.488 -6.018 1.00 46.47 194 PRO A N 1
ATOM 1505 C CA . PRO A 1 194 ? -20.978 -53.453 -6.809 1.00 46.47 194 PRO A CA 1
ATOM 1506 C C . PRO A 1 194 ? -21.529 -53.495 -8.241 1.00 46.47 194 PRO A C 1
ATOM 1508 O O . PRO A 1 194 ? -22.652 -53.940 -8.477 1.00 46.47 194 PRO A O 1
ATOM 1511 N N . TYR A 1 195 ? -20.728 -53.045 -9.207 1.00 37.34 195 TYR A N 1
ATOM 1512 C CA . TYR A 1 195 ? -20.996 -53.257 -10.629 1.00 37.34 195 TYR A CA 1
ATOM 1513 C C . TYR A 1 195 ? -20.766 -54.739 -10.960 1.00 37.34 195 TYR A C 1
ATOM 1515 O O . TYR A 1 195 ? -19.641 -55.235 -10.894 1.00 37.34 195 TYR A O 1
ATOM 1523 N N . LYS A 1 196 ? -21.842 -55.459 -11.297 1.00 47.72 196 LYS A N 1
ATOM 1524 C CA . LYS A 1 196 ? -21.768 -56.759 -11.971 1.00 47.72 196 LYS A CA 1
ATOM 1525 C C . LYS A 1 196 ? -21.419 -56.505 -13.435 1.00 47.72 196 LYS A C 1
ATOM 1527 O O . LYS A 1 196 ? -22.125 -55.767 -14.115 1.00 47.72 196 LYS A O 1
ATOM 1532 N N . GLY A 1 197 ? -20.336 -57.117 -13.900 1.00 46.97 197 GLY A N 1
ATOM 1533 C CA . GLY A 1 197 ? -20.004 -57.166 -15.317 1.00 46.97 197 GLY A CA 1
ATOM 1534 C C . GLY A 1 197 ? -20.998 -58.032 -16.086 1.00 46.97 197 GLY A C 1
ATOM 1535 O O . GLY A 1 197 ? -21.504 -59.020 -15.553 1.00 46.97 197 GLY A O 1
ATOM 1536 N N . SER A 1 198 ? -21.255 -57.663 -17.337 1.00 45.91 198 SER A N 1
ATOM 1537 C CA . SER A 1 198 ? -21.710 -58.561 -18.402 1.00 45.91 198 SER A CA 1
ATOM 1538 C C . SER A 1 198 ? -21.433 -57.884 -19.750 1.00 45.91 198 SER A C 1
ATOM 1540 O O . SER A 1 198 ? -22.150 -56.974 -20.150 1.00 45.91 198 SER A O 1
ATOM 1542 N N . HIS A 1 199 ? -20.344 -58.313 -20.389 1.00 43.50 199 HIS A N 1
ATOM 1543 C CA . HIS A 1 199 ? -20.169 -58.349 -21.850 1.00 43.50 199 HIS A CA 1
ATOM 1544 C C . HIS A 1 199 ? -21.078 -59.465 -22.418 1.00 43.50 199 HIS A C 1
ATOM 1546 O O . HIS A 1 199 ? -21.454 -60.352 -21.640 1.00 43.50 199 HIS A O 1
ATOM 1552 N N . PRO A 1 200 ? -21.479 -59.458 -23.704 1.00 60.94 200 PRO A N 1
ATOM 1553 C CA . PRO A 1 200 ? -20.616 -59.324 -24.891 1.00 60.94 200 PRO A CA 1
ATOM 1554 C C . PRO A 1 200 ? -20.633 -57.939 -25.531 1.00 60.94 200 PRO A C 1
ATOM 1556 O O . PRO A 1 200 ? -21.737 -57.443 -25.840 1.00 60.94 200 PRO A O 1
#

pLDDT: mean 78.19, std 23.2, range [34.31, 98.44]

Organism: Ensete ventricosum (NCBI:txid4639)

Foldseek 3Di:
DVVVVVVVVVVVVVVVVVVVVVVVVVVVVVVVVVVVVVVVVVVVVVVVVVVVVVVVVVVVVVVVVVVVVVVVVVVVVVVVVVVVVVVCVVVVVVVVVVVVCPDPCVVVVVVVVVVVVVVVVVVVVVVVVCVVPVPDDDDDDPCPPDPPPDPDDPDDDDDDPPDDDDDDDDDDDDDDPPDDPDDDDDDDPDDDDDDDDDDD

Sequence (200 aa):
MALIDRVHGIVRIIGAMDNKADGLRKEIQELKASVGSNAVAAAEQRASEAQSLVDHYKIEMEEATRQRESLEIMEDKLLNLTCNTDALNVDLPKKVVADYKKLVGFEMGLVWMGQVSYEYGYQIALAGFWARYPKLEVEEDPFKILPEDSIEGSKEREWPTTARPSARVAGHGQALCKGGWPPIRGRSAVAKAPYKGSHP